Protein AF-A0A2V8TYV6-F1 (afdb_monomer_lite)

Secondary structure (DSSP, 8-state):
-----TT--TTS-S-EEEEE-SSEEEEE----TTSTTTTT---TTT--SS-S-----STTEEEEEEEBTTTB-SEEEEEEE---BS--S-PEEEEEEEE-SS-SS--EEEEEEEEPP-SBSPPPSSPPGGGEEEEEEEEEESEEEEEEE-TT--BS-----SSTTSS-BBSGGGHHHHHT--EEEEEEEPPP-------PPP-------PPPPPPPP-----------

Sequence (228 aa):
GFNTNPDGDASRVDEQVEGAWDTAITIRGDFDFEDPAANTTPEAALAGIQYNVVSTGNDEIVTYVLAKPGPVGPDTLTLRLDPDRPRAKSLKTVTIPNVALVQNDPPYTLYRVTLADINGAFPASPQAATNFVYEPVADNLRTMTFLYYDDGGNLLNPNTPANAADDIGGSDAATTTRDRVRRIAVTTCCPTSTRRTSERPASRTSTSRPRPPRPTCRSWRGTARGSW

pLDDT: mean 74.24, std 20.77, range [28.72, 97.69]

Foldseek 3Di:
DQEDPLPLPLVDAPWYFLKFWFAKTKTQDPPCCVPPPLNPDFPCQQDDPSRNTHNTALQSTKMWFKAAPVLAAPDKAWAWDQLFGNGDSGTAIEIAPSTPLDLPDDDIFTWTKGAARDHGHDDHPPDDNVRIDTDTDDTQWSGKTKWFAFPVRDTLQPDRDPDRPSTCGRDSVSSVSSSRGDDIDMDIHGPDPPPPPPPDDDDDDDDDDDDDDDDDDDDDDDDDDDDD

Radius of gyration: 21.3 Å; chains: 1; bounding box: 75×39×48 Å

Structure (mmCIF, N/CA/C/O backbone):
data_AF-A0A2V8TYV6-F1
#
_entry.id   AF-A0A2V8TYV6-F1
#
loop_
_atom_site.group_PDB
_atom_site.id
_atom_site.type_symbol
_atom_site.label_atom_id
_atom_site.label_alt_id
_atom_site.label_comp_id
_atom_site.label_asym_id
_atom_site.label_entity_id
_atom_site.label_seq_id
_atom_site.pdbx_PDB_ins_code
_atom_site.Cartn_x
_atom_site.Cartn_y
_atom_site.Cartn_z
_atom_site.occupancy
_atom_site.B_iso_or_equiv
_atom_site.auth_seq_id
_atom_site.auth_comp_id
_atom_site.auth_asym_id
_atom_site.auth_atom_id
_atom_site.pdbx_PDB_model_num
ATOM 1 N N . GLY A 1 1 ? 8.455 -13.940 4.552 1.00 31.27 1 GLY A N 1
ATOM 2 C CA . GLY A 1 1 ? 9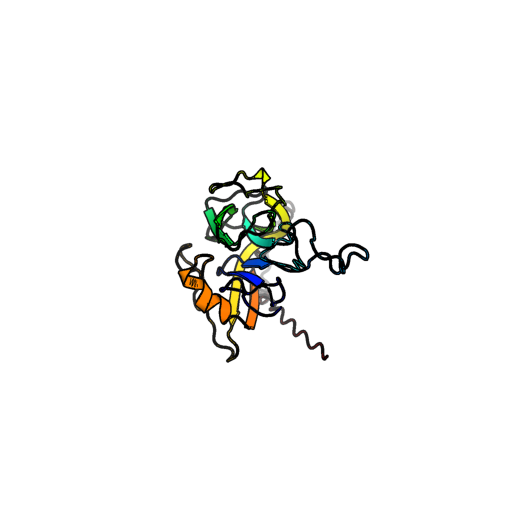.054 -12.698 4.051 1.00 31.27 1 GLY A CA 1
ATOM 3 C C . GLY A 1 1 ? 10.036 -12.140 5.053 1.00 31.27 1 GLY A C 1
ATOM 4 O O . GLY A 1 1 ? 9.650 -11.845 6.183 1.00 31.27 1 GLY A O 1
ATOM 5 N N . PHE A 1 2 ? 11.305 -12.051 4.654 1.00 28.72 2 PHE A N 1
ATOM 6 C CA . PHE A 1 2 ? 12.276 -11.211 5.347 1.00 28.72 2 PHE A CA 1
ATOM 7 C C . PHE A 1 2 ? 11.850 -9.756 5.176 1.00 28.72 2 PHE A C 1
ATOM 9 O O . PHE A 1 2 ? 11.373 -9.341 4.131 1.00 28.72 2 PHE A O 1
ATOM 16 N N . ASN A 1 3 ? 11.922 -9.016 6.263 1.00 35.75 3 ASN A N 1
ATOM 17 C CA . ASN A 1 3 ? 11.336 -7.703 6.377 1.00 35.75 3 ASN A CA 1
ATOM 18 C C . ASN A 1 3 ? 12.353 -6.672 5.858 1.00 35.75 3 ASN A C 1
ATOM 20 O O . ASN A 1 3 ? 13.450 -6.610 6.397 1.00 35.75 3 ASN A O 1
ATOM 24 N N . THR A 1 4 ? 11.966 -5.910 4.832 1.00 44.47 4 THR A N 1
ATOM 25 C CA . THR A 1 4 ? 12.639 -4.718 4.279 1.00 44.47 4 THR A CA 1
ATOM 26 C C . THR A 1 4 ? 14.013 -4.949 3.620 1.00 44.47 4 THR A C 1
ATOM 28 O O . THR A 1 4 ? 14.975 -5.423 4.222 1.00 44.47 4 THR A O 1
ATOM 31 N N . ASN A 1 5 ? 14.148 -4.473 2.382 1.00 56.59 5 ASN A N 1
ATOM 32 C CA . ASN A 1 5 ? 15.424 -4.155 1.749 1.00 56.59 5 ASN A CA 1
ATOM 33 C C . ASN A 1 5 ? 15.593 -2.626 1.675 1.00 56.59 5 ASN A C 1
ATOM 35 O O . ASN A 1 5 ? 15.497 -2.030 0.598 1.00 56.59 5 ASN A O 1
ATOM 39 N N . PRO A 1 6 ? 15.773 -1.949 2.824 1.00 45.75 6 PRO A N 1
ATOM 40 C CA . PRO A 1 6 ? 15.809 -0.490 2.861 1.00 45.75 6 PRO A CA 1
ATOM 41 C C . PRO A 1 6 ? 17.064 0.073 2.182 1.00 45.75 6 PRO A C 1
ATOM 43 O O . PRO A 1 6 ? 17.139 1.271 1.918 1.00 45.75 6 PRO A O 1
ATOM 46 N N . ASP A 1 7 ? 18.048 -0.793 1.938 1.00 52.56 7 ASP A N 1
ATOM 47 C CA . ASP A 1 7 ? 19.378 -0.523 1.415 1.00 52.56 7 ASP A CA 1
ATOM 48 C C . ASP A 1 7 ? 19.554 -0.902 -0.069 1.00 52.56 7 ASP A C 1
ATOM 50 O O . ASP A 1 7 ? 20.605 -0.621 -0.645 1.00 52.56 7 ASP A O 1
ATOM 54 N N . GLY A 1 8 ? 18.544 -1.498 -0.717 1.00 56.25 8 GLY A N 1
ATOM 55 C CA . GLY A 1 8 ? 18.635 -1.921 -2.122 1.00 56.25 8 GLY A CA 1
ATOM 56 C C . GLY A 1 8 ? 19.655 -3.048 -2.365 1.00 56.25 8 GLY A C 1
ATOM 57 O O . GLY A 1 8 ? 20.217 -3.174 -3.462 1.00 56.25 8 GLY A O 1
ATOM 58 N N . ASP A 1 9 ? 19.910 -3.857 -1.336 1.00 60.91 9 ASP A N 1
ATOM 59 C CA . ASP A 1 9 ? 20.761 -5.040 -1.342 1.00 60.91 9 ASP A CA 1
ATOM 60 C C . ASP A 1 9 ? 20.177 -6.118 -2.265 1.00 60.91 9 ASP A C 1
ATOM 62 O O . ASP A 1 9 ? 19.222 -6.819 -1.935 1.00 60.91 9 ASP A O 1
ATOM 66 N N . ALA A 1 10 ? 20.771 -6.262 -3.445 1.00 58.97 10 ALA A N 1
ATOM 67 C CA . ALA A 1 10 ? 20.309 -7.179 -4.484 1.00 58.97 10 ALA A CA 1
ATOM 68 C C . ALA A 1 10 ? 20.521 -8.671 -4.157 1.00 58.97 10 ALA A C 1
ATOM 70 O O . ALA A 1 10 ? 20.257 -9.515 -5.010 1.00 58.97 10 ALA A O 1
ATOM 71 N N . SER A 1 11 ? 21.039 -9.002 -2.968 1.00 59.59 11 SER A N 1
ATOM 72 C CA . SER A 1 11 ? 21.219 -10.384 -2.513 1.00 59.59 11 SER A CA 1
ATOM 73 C C . SER A 1 11 ? 20.049 -10.930 -1.685 1.00 59.59 11 SER A C 1
ATOM 75 O O . SER A 1 11 ? 20.023 -12.128 -1.396 1.00 59.59 11 SER A O 1
ATOM 77 N N . ARG A 1 12 ? 19.083 -10.083 -1.300 1.00 62.56 12 ARG A N 1
ATOM 78 C CA . ARG A 1 12 ? 17.909 -10.478 -0.503 1.00 62.56 12 ARG A CA 1
ATOM 79 C C . ARG A 1 12 ? 16.691 -10.755 -1.385 1.00 62.56 12 ARG A C 1
ATOM 81 O O . ARG A 1 12 ? 16.599 -10.257 -2.502 1.00 62.56 12 ARG A O 1
ATOM 88 N N . VAL A 1 13 ? 15.765 -11.555 -0.852 1.00 63.00 13 VAL A N 1
ATOM 89 C CA . VAL A 1 13 ? 14.455 -11.823 -1.467 1.00 63.00 13 VAL A CA 1
ATOM 90 C C . VAL A 1 13 ? 13.686 -10.505 -1.599 1.00 63.00 13 VAL A C 1
ATOM 92 O O . VAL A 1 13 ? 13.731 -9.683 -0.685 1.00 63.00 13 VAL A O 1
ATOM 95 N N . ASP A 1 14 ? 13.015 -10.310 -2.734 1.00 70.25 14 ASP A N 1
ATOM 96 C CA . ASP A 1 14 ? 12.344 -9.053 -3.092 1.00 70.25 14 ASP A CA 1
ATOM 97 C C . ASP A 1 14 ? 11.068 -8.810 -2.260 1.00 70.25 14 ASP A C 1
ATOM 99 O O . ASP A 1 14 ? 10.621 -7.687 -2.126 1.00 70.25 14 ASP A O 1
ATOM 103 N N . GLU A 1 15 ? 10.497 -9.826 -1.611 1.00 78.38 15 GLU A N 1
ATOM 104 C CA . GLU A 1 15 ? 9.298 -9.686 -0.772 1.00 78.38 15 GLU A CA 1
ATOM 105 C C . GLU A 1 15 ? 9.503 -8.742 0.425 1.00 78.38 15 GLU A C 1
ATOM 107 O O . GLU A 1 15 ? 10.368 -8.974 1.272 1.00 78.38 15 GLU A O 1
ATOM 112 N N . GLN A 1 16 ? 8.657 -7.718 0.566 1.00 79.69 16 GLN A N 1
ATOM 113 C CA . GLN A 1 16 ? 8.776 -6.750 1.656 1.00 79.69 16 GLN A CA 1
ATOM 114 C C . GLN A 1 16 ? 7.501 -5.947 1.939 1.00 79.69 16 GLN A C 1
ATOM 116 O O . GLN A 1 16 ? 6.602 -5.814 1.111 1.00 79.69 16 GLN A O 1
ATOM 121 N N . VAL A 1 17 ? 7.458 -5.322 3.119 1.00 83.88 17 VAL A N 1
ATOM 122 C CA . VAL A 1 17 ? 6.478 -4.275 3.435 1.00 83.88 17 VAL A CA 1
ATOM 123 C C . VAL A 1 17 ? 6.922 -2.955 2.795 1.00 83.88 17 VAL A C 1
ATOM 125 O O . VAL A 1 17 ? 7.760 -2.226 3.326 1.00 83.88 17 VAL A O 1
ATOM 128 N N . GLU A 1 18 ? 6.311 -2.620 1.663 1.00 84.94 18 GLU A N 1
ATOM 129 C CA . GLU A 1 18 ? 6.540 -1.382 0.904 1.00 84.94 18 GLU A CA 1
ATOM 130 C C . GLU A 1 18 ? 5.921 -0.141 1.556 1.00 84.94 18 GLU A C 1
ATOM 132 O O . GLU A 1 18 ? 6.268 0.992 1.220 1.00 84.94 18 GLU A O 1
ATOM 137 N N . GLY A 1 19 ? 5.037 -0.323 2.536 1.00 85.25 19 GLY A N 1
ATOM 138 C CA . GLY A 1 19 ? 4.478 0.769 3.324 1.00 85.25 19 GLY A CA 1
ATOM 139 C C . GLY A 1 19 ? 3.565 0.272 4.438 1.00 85.25 19 GLY A C 1
ATOM 140 O O . GLY A 1 19 ? 2.904 -0.752 4.289 1.00 85.25 19 GLY A O 1
ATOM 141 N N . ALA A 1 20 ? 3.539 0.991 5.558 1.00 85.19 20 ALA A N 1
ATOM 142 C CA . ALA A 1 20 ? 2.779 0.612 6.743 1.00 85.19 20 ALA A CA 1
ATOM 143 C C . ALA A 1 20 ? 2.035 1.830 7.296 1.00 85.19 20 ALA A C 1
ATOM 145 O O . ALA A 1 20 ? 2.663 2.773 7.759 1.00 85.19 20 ALA A O 1
ATOM 146 N N . TRP A 1 21 ? 0.708 1.802 7.267 1.00 86.69 21 TRP A N 1
ATOM 147 C CA . TRP A 1 21 ? -0.169 2.789 7.895 1.00 86.69 21 TRP A CA 1
ATOM 148 C C . TRP A 1 21 ? -1.077 2.070 8.884 1.00 86.69 21 TRP A C 1
ATOM 150 O O . TRP A 1 21 ? -1.228 0.846 8.841 1.00 86.69 21 TRP A O 1
ATOM 160 N N . ASP A 1 22 ? -1.728 2.810 9.761 1.00 85.75 22 ASP A N 1
ATOM 161 C CA . ASP A 1 22 ? -2.700 2.225 10.670 1.00 85.75 22 ASP A CA 1
ATOM 162 C C . ASP A 1 22 ? -3.938 1.772 9.901 1.00 85.75 22 ASP A C 1
ATOM 164 O O . ASP A 1 22 ? -4.573 0.800 10.285 1.00 85.75 22 ASP A O 1
ATOM 168 N N . THR A 1 23 ? -4.288 2.433 8.796 1.00 88.88 23 THR A N 1
ATOM 169 C CA . THR A 1 23 ? -5.497 2.138 8.005 1.00 88.88 23 THR A CA 1
ATOM 170 C C . THR A 1 23 ? -5.211 1.549 6.625 1.00 88.88 23 THR A C 1
ATOM 172 O O . THR A 1 23 ? -6.148 1.239 5.884 1.00 88.88 23 THR A O 1
ATOM 175 N N . ALA A 1 24 ? -3.936 1.344 6.294 1.00 91.31 24 ALA A N 1
ATOM 176 C CA . ALA A 1 24 ? -3.501 0.745 5.043 1.00 91.31 24 ALA A CA 1
ATOM 177 C C . ALA A 1 24 ? -2.178 -0.012 5.200 1.00 91.31 24 ALA A C 1
ATOM 179 O O . ALA A 1 24 ? -1.385 0.269 6.092 1.00 91.31 24 ALA A O 1
ATOM 180 N N . ILE A 1 25 ? -1.894 -0.931 4.288 1.00 91.38 25 ILE A N 1
ATOM 181 C CA . ILE A 1 25 ? -0.580 -1.571 4.184 1.00 91.38 25 ILE A CA 1
ATOM 182 C C . ILE A 1 25 ? -0.257 -1.808 2.717 1.00 91.38 25 ILE A C 1
ATOM 184 O O . ILE A 1 25 ? -1.151 -2.184 1.964 1.00 91.38 25 ILE A O 1
ATOM 188 N N . THR A 1 26 ? 1.001 -1.620 2.325 1.00 91.81 26 THR A N 1
ATOM 189 C CA . THR A 1 26 ? 1.502 -2.018 1.006 1.00 91.81 26 THR A CA 1
ATOM 190 C C . THR A 1 26 ? 2.544 -3.106 1.170 1.00 91.81 26 THR A C 1
ATOM 192 O O . THR A 1 26 ? 3.484 -2.964 1.954 1.00 91.81 26 THR A O 1
ATOM 195 N N . ILE A 1 27 ? 2.375 -4.187 0.422 1.00 89.81 27 ILE A N 1
ATOM 196 C CA . ILE A 1 27 ? 3.237 -5.361 0.435 1.00 89.81 27 ILE A CA 1
ATOM 197 C C . ILE A 1 27 ? 3.662 -5.628 -1.000 1.00 89.81 27 ILE A C 1
ATOM 199 O O . ILE A 1 27 ? 2.832 -5.619 -1.901 1.00 89.81 27 ILE A O 1
ATOM 203 N N . ARG A 1 28 ? 4.946 -5.889 -1.185 1.00 88.44 28 ARG A N 1
ATOM 204 C CA . ARG A 1 28 ? 5.466 -6.599 -2.341 1.00 88.44 28 ARG A CA 1
ATOM 205 C C . ARG A 1 28 ? 5.639 -8.049 -1.935 1.00 88.44 28 ARG A C 1
ATOM 207 O O . ARG A 1 28 ? 6.316 -8.320 -0.941 1.00 88.44 28 ARG A O 1
ATOM 214 N N . GLY A 1 29 ? 5.037 -8.963 -2.668 1.00 84.75 29 GLY A N 1
ATOM 215 C CA . GLY A 1 29 ? 5.238 -10.380 -2.428 1.00 84.75 29 GLY A CA 1
ATOM 216 C C . GLY A 1 29 ? 4.719 -11.202 -3.582 1.00 84.75 29 GLY A C 1
ATOM 217 O O . GLY A 1 29 ? 3.877 -10.712 -4.317 1.00 84.75 29 GLY A O 1
ATOM 218 N N . ASP A 1 30 ? 5.216 -12.423 -3.701 1.00 80.31 30 ASP A N 1
ATOM 219 C CA . ASP A 1 30 ? 4.734 -13.384 -4.685 1.00 80.31 30 ASP A CA 1
ATOM 220 C C . ASP A 1 30 ? 3.261 -13.723 -4.367 1.00 80.31 30 ASP A C 1
ATOM 222 O O . ASP A 1 30 ? 2.944 -14.385 -3.368 1.00 80.31 30 ASP A O 1
ATOM 226 N N . PHE A 1 31 ? 2.347 -13.162 -5.160 1.00 81.44 31 PHE A N 1
ATOM 227 C CA . PHE A 1 31 ? 0.905 -13.400 -5.061 1.00 81.44 31 PHE A CA 1
ATOM 228 C C . PHE A 1 31 ? 0.422 -14.410 -6.100 1.00 81.44 31 PHE A C 1
ATOM 230 O O . PHE A 1 31 ? -0.733 -14.841 -6.018 1.00 81.44 31 PHE A O 1
ATOM 237 N N . ASP A 1 32 ? 1.276 -14.793 -7.045 1.00 75.75 32 ASP A N 1
ATOM 238 C CA . ASP A 1 32 ? 0.997 -15.811 -8.045 1.00 75.75 32 ASP A CA 1
ATOM 239 C C . ASP A 1 32 ? 1.532 -17.199 -7.661 1.00 75.75 32 ASP A C 1
ATOM 241 O O . ASP A 1 32 ? 1.447 -18.122 -8.460 1.00 75.75 32 ASP A O 1
ATOM 245 N N . PHE A 1 33 ? 1.951 -17.403 -6.407 1.00 68.06 33 PHE A N 1
ATOM 246 C CA . PHE A 1 33 ? 2.472 -18.682 -5.910 1.00 68.06 33 PHE A CA 1
ATOM 247 C C . PHE A 1 33 ? 1.575 -19.914 -6.190 1.00 68.06 33 PHE A C 1
ATOM 249 O O . PHE A 1 33 ? 2.058 -21.052 -6.264 1.00 68.06 33 PHE A O 1
ATOM 256 N N . GLU A 1 34 ? 0.256 -19.713 -6.317 1.00 67.75 34 GLU A N 1
ATOM 257 C CA . GLU A 1 34 ? -0.719 -20.759 -6.670 1.00 67.75 34 GLU A CA 1
ATOM 258 C C . GLU A 1 34 ? -0.821 -21.017 -8.186 1.00 67.75 34 GLU A C 1
ATOM 260 O O . GLU A 1 34 ? -1.366 -22.047 -8.592 1.00 67.75 34 GLU A O 1
ATOM 265 N N . ASP A 1 35 ? -0.299 -20.117 -9.021 1.00 76.75 35 ASP A N 1
ATOM 266 C CA . ASP A 1 35 ? -0.193 -20.260 -10.469 1.00 76.75 35 ASP A CA 1
ATOM 267 C C . ASP A 1 35 ? 0.938 -21.246 -10.815 1.00 76.75 35 ASP A C 1
ATOM 269 O O . ASP A 1 35 ? 2.108 -20.980 -10.544 1.00 76.75 35 ASP A O 1
ATOM 273 N N . PRO A 1 36 ? 0.640 -22.393 -11.449 1.00 69.06 36 PRO A N 1
ATOM 274 C CA . PRO A 1 36 ? 1.641 -23.422 -11.733 1.00 69.06 36 PRO A CA 1
ATOM 275 C C . PRO A 1 36 ? 2.761 -23.012 -12.702 1.00 69.06 36 PRO A C 1
ATOM 277 O O . PRO A 1 36 ? 3.711 -23.779 -12.868 1.00 69.06 36 PRO A O 1
ATOM 280 N N . ALA A 1 37 ? 2.613 -21.893 -13.414 1.00 69.81 37 ALA A N 1
ATOM 281 C CA . ALA A 1 37 ? 3.571 -21.394 -14.394 1.00 69.81 37 ALA A CA 1
ATOM 282 C C . ALA A 1 37 ? 4.293 -20.128 -13.911 1.00 69.81 37 ALA A C 1
ATOM 284 O O . ALA A 1 37 ? 5.487 -19.973 -14.183 1.00 69.81 37 ALA A O 1
ATOM 285 N N . ALA A 1 38 ? 3.587 -19.238 -13.214 1.00 68.88 38 ALA A N 1
ATOM 286 C CA . ALA A 1 38 ? 4.146 -17.969 -12.760 1.00 68.88 38 ALA A CA 1
ATOM 287 C C . ALA A 1 38 ? 4.955 -18.108 -11.450 1.00 68.88 38 ALA A C 1
ATOM 289 O O . ALA A 1 38 ? 6.071 -17.598 -11.386 1.00 68.88 38 ALA A O 1
ATOM 290 N N . ASN A 1 39 ? 4.535 -18.988 -10.528 1.00 65.31 39 ASN A N 1
ATOM 291 C CA . ASN A 1 39 ? 5.104 -19.153 -9.175 1.00 65.31 39 ASN A CA 1
ATOM 292 C C . ASN A 1 39 ? 6.590 -19.544 -9.038 1.00 65.31 39 ASN A C 1
ATOM 294 O O . ASN A 1 39 ? 7.107 -19.716 -7.933 1.00 65.31 39 ASN A O 1
ATOM 298 N N . THR A 1 40 ? 7.280 -19.829 -10.140 1.00 62.16 40 THR A N 1
ATOM 299 C CA . THR A 1 40 ? 8.694 -20.242 -10.137 1.00 62.16 40 THR A CA 1
ATOM 300 C C . THR A 1 40 ? 9.537 -19.453 -11.126 1.00 62.16 40 THR A C 1
ATOM 302 O O . THR A 1 40 ? 10.731 -19.735 -11.269 1.00 62.16 40 THR A O 1
ATOM 305 N N . THR A 1 41 ? 8.949 -18.468 -11.807 1.00 66.69 41 THR A N 1
ATOM 306 C CA . THR A 1 41 ? 9.611 -17.731 -12.878 1.00 66.69 41 THR A CA 1
ATOM 307 C C . THR A 1 41 ? 10.021 -16.353 -12.369 1.00 66.69 41 THR A C 1
ATOM 309 O O . THR A 1 41 ? 9.163 -15.505 -12.173 1.00 66.69 41 THR A O 1
ATOM 312 N N . PRO A 1 42 ? 11.327 -16.077 -12.185 1.00 71.69 42 PRO A N 1
ATOM 313 C CA . PRO A 1 42 ? 11.776 -14.726 -11.885 1.00 71.69 42 PRO A CA 1
ATOM 314 C C . PRO A 1 42 ? 11.313 -13.730 -12.954 1.00 71.69 42 PRO A C 1
ATOM 316 O O . PRO A 1 42 ? 11.361 -14.027 -14.152 1.00 71.69 42 PRO A O 1
ATOM 319 N N . GLU A 1 43 ? 10.991 -12.514 -12.525 1.00 75.75 43 GLU A N 1
ATOM 320 C CA . GLU A 1 43 ? 10.633 -11.366 -13.353 1.00 75.75 43 GLU A CA 1
ATOM 321 C C . GLU A 1 43 ? 11.840 -10.825 -14.129 1.00 75.75 43 GLU A C 1
ATOM 323 O O . GLU A 1 43 ? 12.401 -9.750 -13.879 1.00 75.75 43 GLU A O 1
ATOM 328 N N . ALA A 1 44 ? 12.266 -11.601 -15.123 1.00 74.94 44 ALA A N 1
ATOM 329 C CA . ALA A 1 44 ? 13.451 -11.335 -15.928 1.00 74.94 44 ALA A CA 1
ATOM 330 C C . ALA A 1 44 ? 13.377 -9.996 -16.674 1.00 74.94 44 ALA A C 1
ATOM 332 O O . ALA A 1 44 ? 14.409 -9.423 -17.019 1.00 74.94 44 ALA A O 1
ATOM 333 N N . ALA A 1 45 ? 12.169 -9.486 -16.925 1.00 75.50 45 ALA A N 1
ATOM 334 C CA . ALA A 1 45 ? 11.983 -8.221 -17.614 1.00 75.50 45 ALA A CA 1
ATOM 335 C C . ALA A 1 45 ? 12.064 -6.989 -16.697 1.00 75.50 45 ALA A C 1
ATOM 337 O O . ALA A 1 45 ? 12.181 -5.876 -17.213 1.00 75.50 45 ALA A O 1
ATOM 338 N N . LEU A 1 46 ? 12.017 -7.188 -15.376 1.00 76.50 46 LEU A N 1
ATOM 339 C CA . LEU A 1 46 ? 12.297 -6.175 -14.354 1.00 76.50 46 LEU A CA 1
ATOM 340 C C . LEU A 1 46 ? 13.759 -6.218 -13.886 1.00 76.50 46 LEU A C 1
ATOM 342 O O . LEU A 1 46 ? 14.294 -5.192 -13.452 1.00 76.50 46 LEU A O 1
ATOM 346 N N . ALA A 1 47 ? 14.404 -7.384 -13.993 1.00 73.19 47 ALA A N 1
ATOM 347 C CA . ALA A 1 47 ? 15.814 -7.572 -13.677 1.00 73.19 47 ALA A CA 1
ATOM 348 C C . ALA A 1 47 ? 16.735 -6.698 -14.551 1.00 73.19 47 ALA A C 1
ATOM 350 O O . ALA A 1 47 ? 16.436 -6.348 -15.694 1.00 73.19 47 ALA A O 1
ATOM 351 N N . GLY A 1 48 ? 17.896 -6.341 -14.005 1.00 72.62 48 GLY A N 1
ATOM 352 C CA . GLY A 1 48 ? 18.874 -5.494 -14.680 1.00 72.62 48 GLY A CA 1
ATOM 353 C C . GLY A 1 48 ? 20.270 -5.644 -14.090 1.00 72.62 48 GLY A C 1
ATOM 354 O O . GLY A 1 48 ? 20.508 -6.466 -13.214 1.00 72.62 48 GLY A O 1
ATOM 355 N N . ILE A 1 49 ? 21.209 -4.800 -14.522 1.00 67.69 49 ILE A N 1
ATOM 356 C CA . ILE A 1 49 ? 22.613 -4.846 -14.058 1.00 67.69 49 ILE A CA 1
ATOM 357 C C . ILE A 1 49 ? 22.781 -4.644 -12.541 1.00 67.69 49 ILE A C 1
ATOM 359 O O . ILE A 1 49 ? 23.844 -4.902 -11.985 1.00 67.69 49 ILE A O 1
ATOM 363 N N . GLN A 1 50 ? 21.751 -4.112 -11.886 1.00 65.94 50 GLN A N 1
ATOM 364 C CA . GLN A 1 50 ? 21.736 -3.760 -10.471 1.00 65.94 50 GLN A CA 1
ATOM 365 C C . GLN A 1 50 ? 20.993 -4.796 -9.617 1.00 65.94 50 GLN A C 1
ATOM 367 O O . GLN A 1 50 ? 21.343 -4.956 -8.447 1.00 65.94 50 GLN A O 1
ATOM 372 N N . TYR A 1 51 ? 20.014 -5.497 -10.194 1.00 69.75 51 TYR A N 1
ATOM 373 C CA . TYR A 1 51 ? 19.240 -6.570 -9.573 1.00 69.75 51 TYR A CA 1
ATOM 374 C C . TYR A 1 51 ? 19.232 -7.767 -10.517 1.00 69.75 51 TYR A C 1
ATOM 376 O O . TYR A 1 51 ? 18.516 -7.777 -11.517 1.00 69.75 51 TYR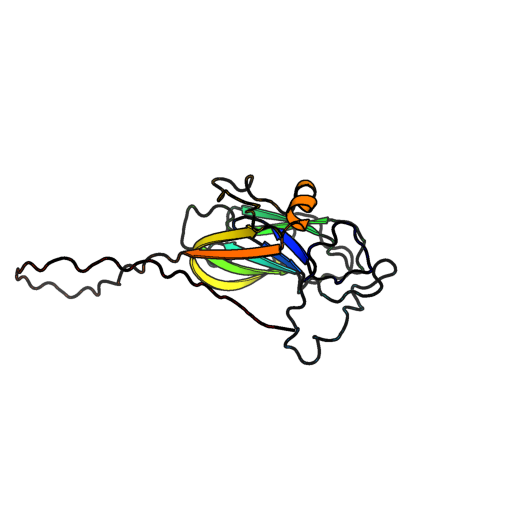 A O 1
ATOM 384 N N . ASN A 1 52 ? 20.063 -8.759 -10.203 1.00 64.75 52 ASN A N 1
ATOM 385 C CA . ASN A 1 52 ? 20.300 -9.905 -11.083 1.00 64.75 52 ASN A CA 1
ATOM 386 C C . ASN A 1 52 ? 19.133 -10.901 -11.081 1.00 64.75 52 ASN A C 1
ATOM 388 O O . ASN A 1 52 ? 18.987 -11.673 -12.023 1.00 64.75 52 ASN A O 1
ATOM 392 N N . VAL A 1 53 ? 18.335 -10.890 -10.012 1.00 68.12 53 VAL A N 1
ATOM 393 C CA . VAL A 1 53 ? 17.128 -11.696 -9.852 1.00 68.12 53 VAL A CA 1
ATOM 394 C C . VAL A 1 53 ? 16.072 -10.792 -9.231 1.00 68.12 53 VAL A C 1
ATOM 396 O O . VAL A 1 53 ? 16.304 -10.211 -8.174 1.00 68.12 53 VAL A O 1
ATOM 399 N N . VAL A 1 54 ? 14.939 -10.661 -9.911 1.00 74.31 54 VAL A N 1
ATOM 400 C CA . VAL A 1 54 ? 13.721 -10.042 -9.386 1.00 74.31 54 VAL A CA 1
ATOM 401 C C . VAL A 1 54 ? 12.699 -11.162 -9.358 1.00 74.31 54 VAL A C 1
ATOM 403 O O . VAL A 1 54 ? 12.524 -11.829 -10.371 1.00 74.31 54 VAL A O 1
ATOM 406 N N . SER A 1 55 ? 12.113 -11.442 -8.200 1.00 71.12 55 SER A N 1
ATOM 407 C CA . SER A 1 55 ? 11.132 -12.522 -8.061 1.00 71.12 55 SER A CA 1
ATOM 408 C C . SER A 1 55 ? 9.698 -12.026 -8.133 1.00 71.12 55 SER A C 1
ATOM 410 O O . SER A 1 55 ? 8.825 -12.870 -8.204 1.00 71.12 55 SER A O 1
ATOM 412 N N . THR A 1 56 ? 9.468 -10.705 -8.078 1.00 80.50 56 THR A N 1
ATOM 413 C CA . THR A 1 56 ? 8.109 -10.154 -8.051 1.00 80.50 56 THR A CA 1
ATOM 414 C C . THR A 1 56 ? 7.882 -8.985 -9.000 1.00 80.50 56 THR A C 1
ATOM 416 O O . THR A 1 56 ? 8.732 -8.095 -9.147 1.00 80.50 56 THR A O 1
ATOM 419 N N . GLY A 1 57 ? 6.700 -8.976 -9.611 1.00 84.12 57 GLY A N 1
ATOM 420 C CA . GLY A 1 57 ? 6.209 -7.936 -10.506 1.00 84.12 57 GLY A CA 1
ATOM 421 C C . GLY A 1 57 ? 5.873 -6.628 -9.786 1.00 84.12 57 GLY A C 1
ATOM 422 O O . GLY A 1 57 ? 5.789 -6.560 -8.557 1.00 84.12 57 GLY A O 1
ATOM 423 N N . ASN A 1 58 ? 5.647 -5.538 -10.530 1.00 88.00 58 ASN A N 1
ATOM 424 C CA . ASN A 1 58 ? 4.978 -4.373 -9.929 1.00 88.00 58 ASN A CA 1
ATOM 425 C C . ASN A 1 58 ? 3.492 -4.658 -9.668 1.00 88.00 58 ASN A C 1
ATOM 427 O O . ASN A 1 58 ? 2.936 -4.164 -8.694 1.00 88.00 58 ASN A O 1
ATOM 431 N N . ASP A 1 59 ? 2.878 -5.502 -10.489 1.00 87.62 59 ASP A N 1
ATOM 432 C CA . ASP A 1 59 ? 1.540 -6.071 -10.316 1.00 87.62 59 ASP A CA 1
ATOM 433 C C . ASP A 1 59 ? 1.409 -7.025 -9.119 1.00 87.62 59 ASP A C 1
ATOM 435 O O . ASP A 1 59 ? 0.311 -7.431 -8.736 1.00 87.62 59 ASP A O 1
ATOM 439 N N . GLU A 1 60 ? 2.515 -7.279 -8.435 1.00 88.75 60 GLU A N 1
ATOM 440 C CA . GLU A 1 60 ? 2.569 -7.981 -7.159 1.00 88.75 60 GLU A CA 1
ATOM 441 C C . GLU A 1 60 ? 2.860 -7.044 -5.975 1.00 88.75 60 GLU A C 1
ATOM 443 O O . GLU A 1 60 ? 2.994 -7.461 -4.820 1.00 88.75 60 GLU A O 1
ATOM 448 N N . ILE A 1 61 ? 2.892 -5.735 -6.240 1.00 90.94 61 ILE A N 1
ATOM 449 C CA . ILE A 1 61 ? 2.844 -4.695 -5.219 1.00 90.94 61 ILE A CA 1
ATOM 450 C C . ILE A 1 61 ? 1.381 -4.373 -4.954 1.00 90.94 61 ILE A C 1
ATOM 452 O O . ILE A 1 61 ? 0.685 -3.750 -5.762 1.00 90.94 61 ILE A O 1
ATOM 456 N N . VAL A 1 62 ? 0.930 -4.780 -3.777 1.00 94.50 62 VAL A N 1
ATOM 457 C CA . VAL A 1 62 ? -0.467 -4.737 -3.376 1.00 94.50 62 VAL A CA 1
ATOM 458 C C . VAL A 1 62 ? -0.640 -3.847 -2.157 1.00 94.50 62 VAL A C 1
ATOM 460 O O . VAL A 1 62 ? -0.020 -4.065 -1.115 1.00 94.50 62 VAL A O 1
ATOM 463 N N . THR A 1 63 ? -1.553 -2.885 -2.253 1.00 95.56 63 THR A N 1
ATOM 464 C CA . THR A 1 63 ? -2.021 -2.079 -1.127 1.00 95.56 63 THR A CA 1
ATOM 465 C C . THR A 1 63 ? -3.400 -2.536 -0.667 1.00 95.56 63 THR A C 1
ATOM 467 O O . THR A 1 63 ? -4.346 -2.544 -1.446 1.00 95.56 63 THR A O 1
ATOM 470 N N . TYR A 1 64 ? -3.553 -2.844 0.618 1.00 96.12 64 TYR A N 1
ATOM 471 C CA . TYR A 1 64 ? -4.862 -3.010 1.248 1.00 96.12 64 TYR A CA 1
ATOM 472 C C . TYR A 1 64 ? -5.265 -1.710 1.929 1.00 96.12 64 TYR A C 1
ATOM 474 O O . TYR A 1 64 ? -4.575 -1.255 2.839 1.00 96.12 64 TYR A O 1
ATOM 482 N N . VAL A 1 65 ? -6.374 -1.112 1.499 1.00 95.00 65 VAL A N 1
ATOM 483 C CA . VAL A 1 65 ? -6.834 0.197 1.987 1.00 95.00 65 VAL A CA 1
ATOM 484 C C . VAL A 1 65 ? -8.350 0.329 1.856 1.00 95.00 65 VAL A C 1
ATOM 486 O O . VAL A 1 65 ? -8.975 -0.311 1.009 1.00 95.00 65 VAL A O 1
ATOM 489 N N . LEU A 1 66 ? -8.966 1.147 2.710 1.00 95.06 66 LEU A N 1
ATOM 490 C CA . LEU A 1 66 ? -10.387 1.466 2.590 1.00 95.06 66 LEU A CA 1
ATOM 491 C C . LEU A 1 66 ? -10.628 2.581 1.567 1.00 95.06 66 LEU A C 1
ATOM 493 O O . LEU A 1 66 ? -9.851 3.525 1.468 1.00 95.06 66 LEU A O 1
ATOM 497 N N . ALA A 1 67 ? -11.758 2.515 0.869 1.00 95.69 67 ALA A N 1
ATOM 498 C CA . ALA A 1 67 ? -12.339 3.631 0.123 1.00 95.69 67 ALA A CA 1
ATOM 499 C C . ALA A 1 67 ? -13.875 3.546 0.163 1.00 95.69 67 ALA A C 1
ATOM 501 O O . ALA A 1 67 ? -14.450 2.566 0.647 1.00 95.69 67 ALA A O 1
ATOM 502 N N . LYS A 1 68 ? -14.576 4.571 -0.324 1.00 94.81 68 LYS A N 1
ATOM 503 C CA . LYS A 1 68 ? -16.015 4.464 -0.605 1.00 94.81 68 LYS A CA 1
ATOM 504 C C . LYS A 1 68 ? -16.245 3.503 -1.776 1.00 94.81 68 LYS A C 1
ATOM 506 O O . LYS A 1 68 ? -15.374 3.406 -2.645 1.00 94.81 68 LYS A O 1
ATOM 511 N N . PRO A 1 69 ? -17.418 2.845 -1.838 1.00 92.31 69 PRO A N 1
ATOM 512 C CA . PRO A 1 69 ? -17.792 2.043 -2.998 1.00 92.31 69 PRO A CA 1
ATOM 513 C C . PRO A 1 69 ? -17.618 2.833 -4.302 1.00 92.31 69 PRO A C 1
ATOM 515 O O . PRO A 1 69 ? -18.102 3.960 -4.406 1.00 92.31 69 PRO A O 1
ATOM 518 N N . GLY A 1 70 ? -16.942 2.241 -5.287 1.00 89.25 70 GLY A N 1
ATOM 519 C CA . GLY A 1 70 ? -16.640 2.901 -6.562 1.00 89.25 70 GLY A CA 1
ATOM 520 C C . GLY A 1 70 ? -15.257 3.560 -6.598 1.00 89.25 70 GLY A C 1
ATOM 521 O O . GLY A 1 70 ? -15.095 4.572 -7.272 1.00 89.25 70 GLY A O 1
ATOM 522 N N . PRO A 1 71 ? -14.256 2.902 -5.994 1.00 86.12 71 PRO A N 1
ATOM 523 C CA . PRO A 1 71 ? -13.103 3.499 -5.285 1.00 86.12 71 PRO A CA 1
ATOM 524 C C . PRO A 1 71 ? -13.075 5.034 -5.284 1.00 86.12 71 PRO A C 1
ATOM 526 O O . PRO A 1 71 ? -12.392 5.660 -6.093 1.00 86.12 71 PRO A O 1
ATOM 529 N N . VAL A 1 72 ? -13.836 5.643 -4.370 1.00 90.50 72 VAL A N 1
ATOM 530 C CA . VAL A 1 72 ? -13.848 7.101 -4.158 1.00 90.50 72 VAL A CA 1
ATOM 531 C C . VAL A 1 72 ? -13.331 7.409 -2.758 1.00 90.50 72 VAL A C 1
ATOM 533 O O . VAL A 1 72 ? -13.688 6.742 -1.791 1.00 90.50 72 VAL A O 1
ATOM 536 N N . GLY A 1 73 ? -12.531 8.454 -2.607 1.00 89.19 73 GLY A N 1
ATOM 537 C CA . GLY A 1 73 ? -12.042 8.865 -1.299 1.00 89.19 73 GLY A CA 1
ATOM 538 C C . GLY A 1 73 ? -11.388 10.240 -1.353 1.00 89.19 73 GLY A C 1
ATOM 539 O O . GLY A 1 73 ? -10.950 10.651 -2.428 1.00 89.19 73 GLY A O 1
ATOM 540 N N . PRO A 1 74 ? -11.369 10.982 -0.236 1.00 89.81 74 PRO A N 1
ATOM 541 C CA . PRO A 1 74 ? -10.771 12.313 -0.198 1.00 89.81 74 PRO A CA 1
ATOM 542 C C . PRO A 1 74 ? -9.240 12.269 -0.125 1.00 89.81 74 PRO A C 1
ATOM 544 O O . PRO A 1 74 ? -8.594 13.283 -0.387 1.00 89.81 74 PRO A O 1
ATOM 547 N N . ASP A 1 75 ? -8.666 11.123 0.244 1.00 90.50 75 ASP A N 1
ATOM 548 C CA . ASP A 1 75 ? -7.259 11.013 0.593 1.00 90.50 75 ASP A CA 1
ATOM 549 C C . ASP A 1 75 ? -6.426 10.441 -0.559 1.00 90.50 75 ASP A C 1
ATOM 551 O O . ASP A 1 75 ? -6.914 9.785 -1.485 1.00 90.50 75 ASP A O 1
ATOM 555 N N . THR A 1 76 ? -5.122 10.688 -0.473 1.00 91.12 76 THR A N 1
ATOM 556 C CA . THR A 1 76 ? -4.101 10.099 -1.339 1.00 91.12 76 THR A CA 1
ATOM 557 C C . THR A 1 76 ? -3.058 9.423 -0.464 1.00 91.12 76 THR A C 1
ATOM 559 O O . THR A 1 76 ? -2.398 10.080 0.343 1.00 91.12 76 THR A O 1
ATOM 562 N N . LEU A 1 77 ? -2.888 8.113 -0.626 1.00 90.56 77 LEU A N 1
ATOM 563 C CA . LEU A 1 77 ? -1.839 7.365 0.059 1.00 90.56 77 LEU A CA 1
ATOM 564 C C . LEU A 1 77 ? -0.521 7.570 -0.685 1.00 90.56 77 LEU A C 1
ATOM 566 O O . LEU A 1 77 ? -0.426 7.300 -1.877 1.00 90.56 77 LEU A O 1
ATOM 570 N N . THR A 1 78 ? 0.495 8.065 0.020 1.00 89.25 78 THR A N 1
ATOM 571 C CA . THR A 1 78 ? 1.815 8.369 -0.553 1.00 89.25 78 THR A CA 1
ATOM 572 C C . THR A 1 78 ? 2.860 7.407 -0.015 1.00 89.25 78 THR A C 1
ATOM 574 O O . THR A 1 78 ? 3.048 7.330 1.198 1.00 89.25 78 THR A O 1
ATOM 577 N N . LEU A 1 79 ? 3.575 6.721 -0.903 1.00 86.38 79 LEU A N 1
ATOM 578 C CA . LEU A 1 79 ? 4.626 5.769 -0.553 1.00 86.38 79 LEU A CA 1
ATOM 579 C C . LEU A 1 79 ? 5.870 5.931 -1.426 1.00 86.38 79 LEU A C 1
ATOM 581 O O . LEU A 1 79 ? 5.809 6.529 -2.501 1.00 86.38 79 LEU A O 1
ATOM 585 N N . ARG A 1 80 ? 7.006 5.411 -0.956 1.00 85.75 80 ARG A N 1
ATOM 586 C CA . ARG A 1 80 ? 8.274 5.432 -1.688 1.00 85.75 80 ARG A CA 1
ATOM 587 C C . ARG A 1 80 ? 8.792 4.020 -1.927 1.00 85.75 80 ARG A C 1
ATOM 589 O O . ARG A 1 80 ? 9.107 3.319 -0.973 1.00 85.75 80 ARG A O 1
ATOM 596 N N . LEU A 1 81 ? 8.888 3.647 -3.201 1.00 86.00 81 LEU A N 1
ATOM 597 C CA . LEU A 1 81 ? 9.390 2.355 -3.683 1.00 86.00 81 LEU A CA 1
ATOM 598 C C . LEU A 1 81 ? 10.104 2.536 -5.030 1.00 86.00 81 LEU A C 1
ATOM 600 O O . LEU A 1 81 ? 10.078 3.635 -5.582 1.00 86.00 81 LEU A O 1
ATOM 604 N N . ASP A 1 82 ? 10.764 1.503 -5.549 1.00 87.12 82 ASP A N 1
ATOM 605 C CA . ASP A 1 82 ? 11.356 1.498 -6.898 1.00 87.12 82 ASP A CA 1
ATOM 606 C C . ASP A 1 82 ? 10.405 0.788 -7.878 1.00 87.12 82 ASP A C 1
ATOM 608 O O . ASP A 1 82 ? 10.345 -0.433 -7.868 1.00 87.12 82 ASP A O 1
ATOM 612 N N . PRO A 1 83 ? 9.616 1.504 -8.690 1.00 88.44 83 PRO A N 1
ATOM 613 C CA . PRO A 1 83 ? 8.670 0.887 -9.621 1.00 88.44 83 PRO A CA 1
ATOM 614 C C . PRO A 1 83 ? 9.227 0.728 -11.045 1.00 88.44 83 PRO A C 1
ATOM 616 O O . PRO A 1 83 ? 8.472 0.390 -11.954 1.00 88.44 83 PRO A O 1
ATOM 619 N N . ASP A 1 84 ? 10.500 1.050 -11.288 1.00 87.56 84 ASP A N 1
ATOM 620 C CA . ASP A 1 84 ? 11.018 1.129 -12.654 1.00 87.56 84 ASP A CA 1
ATOM 621 C C . ASP A 1 84 ? 11.263 -0.243 -13.284 1.00 87.56 84 ASP A C 1
ATOM 623 O O . ASP A 1 84 ? 11.570 -1.232 -12.611 1.00 87.56 84 ASP A O 1
ATOM 627 N N . ARG A 1 85 ? 11.166 -0.266 -14.617 1.00 86.88 85 ARG A N 1
ATOM 628 C CA . ARG A 1 85 ? 11.485 -1.415 -15.459 1.00 86.88 85 ARG A CA 1
ATOM 629 C C . ARG A 1 85 ? 12.568 -1.042 -16.484 1.00 86.88 85 ARG A C 1
ATOM 631 O O . ARG A 1 85 ? 12.260 -0.332 -17.445 1.00 86.88 85 ARG A O 1
ATOM 638 N N . PRO A 1 86 ? 13.820 -1.518 -16.339 1.00 84.06 86 PRO A N 1
ATOM 639 C CA . PRO A 1 86 ? 14.342 -2.323 -15.230 1.00 84.06 86 PRO A CA 1
ATOM 640 C C . PRO A 1 86 ? 14.449 -1.516 -13.928 1.00 84.06 86 PRO A C 1
ATOM 642 O O . PRO A 1 86 ? 14.473 -0.285 -13.960 1.00 84.06 86 PRO A O 1
ATOM 645 N N . ARG A 1 87 ? 14.582 -2.218 -12.797 1.00 82.31 87 ARG A N 1
ATOM 646 C CA . ARG A 1 87 ? 14.764 -1.603 -11.472 1.00 82.31 87 ARG A CA 1
ATOM 647 C C . ARG A 1 87 ? 15.963 -0.659 -11.440 1.00 82.31 87 ARG A C 1
ATOM 649 O O . ARG A 1 87 ? 17.053 -1.022 -11.889 1.00 82.31 87 ARG A O 1
ATOM 656 N N . ALA A 1 88 ? 15.761 0.530 -10.877 1.00 80.62 88 ALA A N 1
ATOM 657 C CA . ALA A 1 88 ? 16.724 1.628 -10.913 1.00 80.62 88 ALA A CA 1
ATOM 658 C C . ALA A 1 88 ? 17.495 1.842 -9.596 1.00 80.62 88 ALA A C 1
ATOM 660 O O . ALA A 1 88 ? 18.354 2.724 -9.537 1.00 80.62 88 ALA A O 1
ATOM 661 N N . LYS A 1 89 ? 17.176 1.098 -8.523 1.00 77.62 89 LYS A N 1
ATOM 662 C CA . LYS A 1 89 ? 17.700 1.320 -7.155 1.00 77.62 89 LYS A CA 1
ATOM 663 C C . LYS A 1 89 ? 17.413 2.717 -6.609 1.00 77.62 89 LYS A C 1
ATOM 665 O O . LYS A 1 89 ? 18.091 3.201 -5.703 1.00 77.62 89 LYS A O 1
ATOM 670 N N . SER A 1 90 ? 16.403 3.380 -7.159 1.00 79.12 90 SER A N 1
ATOM 671 C CA . SER A 1 90 ? 16.031 4.733 -6.773 1.00 79.12 90 SER A CA 1
ATOM 672 C C 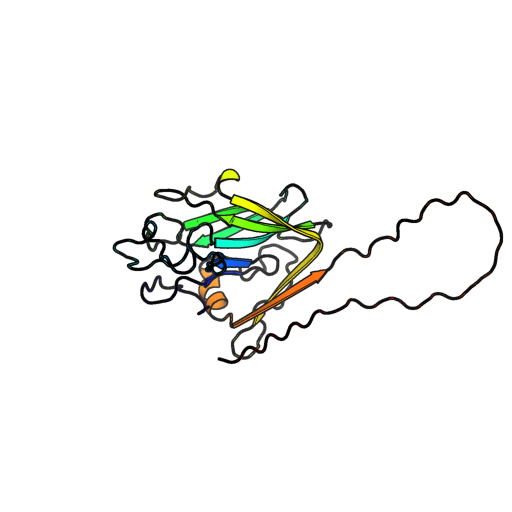. SER A 1 90 ? 14.574 4.767 -6.348 1.00 79.12 90 SER A C 1
ATOM 674 O O . SER A 1 90 ? 13.682 4.489 -7.147 1.00 79.12 90 SER A O 1
ATOM 676 N N . LEU A 1 91 ? 14.334 5.149 -5.095 1.00 82.38 91 LEU A N 1
ATOM 677 C CA . LEU A 1 91 ? 12.984 5.272 -4.560 1.00 82.38 91 LEU A CA 1
ATOM 678 C C . LEU A 1 91 ? 12.257 6.465 -5.188 1.00 82.38 91 LEU A C 1
ATOM 680 O O . LEU A 1 91 ? 12.664 7.619 -5.005 1.00 82.38 91 LEU A O 1
ATOM 684 N N . LYS A 1 92 ? 11.132 6.190 -5.843 1.00 85.69 92 LYS A N 1
ATOM 685 C CA . LYS A 1 92 ? 10.200 7.174 -6.394 1.00 85.69 92 LYS A CA 1
ATOM 686 C C . LYS A 1 92 ? 8.970 7.313 -5.516 1.00 85.69 92 LYS A C 1
ATOM 688 O O . LYS A 1 92 ? 8.536 6.369 -4.864 1.00 85.69 92 LYS A O 1
ATOM 693 N N . THR A 1 93 ? 8.391 8.506 -5.532 1.00 89.31 93 THR A N 1
ATOM 694 C CA . THR A 1 93 ? 7.098 8.759 -4.899 1.00 89.31 93 THR A CA 1
ATOM 695 C C . THR A 1 93 ? 5.981 8.169 -5.754 1.00 89.31 93 THR A C 1
ATOM 697 O O . THR A 1 93 ? 5.790 8.571 -6.905 1.00 89.31 93 THR A O 1
ATOM 700 N N . VAL A 1 94 ? 5.224 7.249 -5.167 1.00 91.25 94 VAL A N 1
ATOM 701 C CA . VAL A 1 94 ? 3.981 6.698 -5.706 1.00 91.25 94 VAL A CA 1
ATOM 702 C C . VAL A 1 94 ? 2.826 7.238 -4.872 1.00 91.25 94 VAL A C 1
ATOM 704 O O . VAL A 1 94 ? 2.902 7.297 -3.645 1.00 91.25 94 VAL A O 1
ATOM 707 N N . THR A 1 95 ? 1.763 7.666 -5.543 1.00 93.38 95 THR A N 1
ATOM 708 C CA . THR A 1 95 ? 0.564 8.229 -4.919 1.00 93.38 95 THR A CA 1
ATOM 709 C C . THR A 1 95 ? -0.666 7.487 -5.404 1.00 93.38 95 THR A C 1
ATOM 711 O O . THR A 1 95 ? -0.987 7.527 -6.587 1.00 93.38 95 THR A O 1
ATOM 714 N N . ILE A 1 96 ? -1.342 6.805 -4.485 1.00 93.81 96 ILE A N 1
ATOM 715 C CA . ILE A 1 96 ? -2.577 6.068 -4.740 1.00 93.81 96 ILE A CA 1
ATOM 716 C C . ILE A 1 96 ? -3.747 6.992 -4.372 1.00 93.81 96 ILE A C 1
ATOM 718 O O . ILE A 1 96 ? -3.936 7.274 -3.183 1.00 93.81 96 ILE A O 1
ATOM 722 N N . PRO A 1 97 ? -4.507 7.516 -5.349 1.00 94.62 97 PRO A N 1
ATOM 723 C CA . PRO A 1 97 ? -5.603 8.442 -5.080 1.00 94.62 97 PRO A CA 1
ATOM 724 C C . PRO A 1 97 ? -6.857 7.713 -4.574 1.00 94.62 97 PRO A C 1
ATOM 726 O O . PRO A 1 97 ? -6.923 6.486 -4.546 1.00 94.62 97 PRO A O 1
ATOM 729 N N . ASN A 1 98 ? -7.898 8.476 -4.243 1.00 94.62 98 ASN A N 1
ATOM 730 C CA . ASN A 1 98 ? -9.252 7.975 -3.993 1.00 94.62 98 ASN A CA 1
ATOM 731 C C . ASN A 1 98 ? -9.366 6.938 -2.864 1.00 94.62 98 ASN A C 1
ATOM 733 O O . ASN A 1 98 ? -10.161 5.999 -2.942 1.00 94.62 98 ASN A O 1
ATOM 737 N N . VAL A 1 99 ? -8.591 7.124 -1.800 1.00 93.50 99 VAL A N 1
ATOM 738 C CA . VAL A 1 99 ? -8.618 6.268 -0.609 1.00 93.50 99 VAL A CA 1
ATOM 739 C C . VAL A 1 99 ? -9.216 7.007 0.590 1.00 93.50 99 VAL A C 1
ATOM 741 O O . VAL A 1 99 ? -9.429 8.220 0.555 1.00 93.50 99 VAL A O 1
ATOM 744 N N . ALA A 1 100 ? -9.527 6.267 1.649 1.00 92.19 100 ALA A N 1
ATOM 745 C CA . ALA A 1 100 ? -9.998 6.778 2.929 1.00 92.19 100 ALA A CA 1
ATOM 746 C C . ALA A 1 100 ? -9.019 6.358 4.033 1.00 92.19 100 ALA A C 1
ATOM 748 O O . ALA A 1 100 ? -9.131 5.272 4.609 1.00 92.19 100 ALA A O 1
ATOM 749 N N . LEU A 1 101 ? -8.057 7.235 4.321 1.00 88.88 101 LEU A N 1
ATOM 750 C CA . LEU A 1 101 ? -7.095 7.066 5.411 1.00 88.88 101 LEU A CA 1
ATOM 751 C C . LEU A 1 101 ? -7.705 7.488 6.750 1.00 88.88 101 LEU A C 1
ATOM 753 O O . LEU A 1 101 ? -7.343 6.943 7.792 1.00 88.88 101 LEU A O 1
ATOM 757 N N . VAL A 1 102 ? -8.692 8.392 6.714 1.00 87.38 102 VAL A N 1
ATOM 758 C CA . VAL A 1 102 ? -9.519 8.767 7.868 1.00 87.38 102 VAL A CA 1
ATOM 759 C C . VAL A 1 102 ? -10.909 8.127 7.767 1.00 87.38 102 VAL A C 1
ATOM 761 O O . VAL A 1 102 ? -11.653 8.336 6.810 1.00 87.38 102 VAL A O 1
ATOM 764 N N . GLN A 1 103 ? -11.291 7.356 8.789 1.00 87.81 103 GLN A N 1
ATOM 765 C CA . GLN A 1 103 ? -12.493 6.505 8.784 1.00 87.81 103 GLN A CA 1
ATOM 766 C C . GLN A 1 103 ? -13.694 7.145 9.517 1.00 87.81 103 GLN A C 1
ATOM 768 O O . GLN A 1 103 ? -14.292 6.545 10.413 1.00 87.81 103 GLN A O 1
ATOM 773 N N . ASN A 1 104 ? -14.028 8.395 9.183 1.00 89.06 104 ASN A N 1
ATOM 774 C CA . ASN A 1 104 ? -15.060 9.201 9.859 1.00 89.06 104 ASN A CA 1
ATOM 775 C C . ASN A 1 104 ? -16.463 9.147 9.219 1.00 89.06 104 ASN A C 1
ATOM 777 O O . ASN A 1 104 ? -17.433 9.571 9.846 1.00 89.06 104 ASN A O 1
ATOM 781 N N . ASP A 1 105 ? -16.581 8.607 8.009 1.00 89.81 105 ASP A N 1
ATOM 782 C CA . ASP A 1 105 ? -17.814 8.524 7.224 1.00 89.81 105 ASP A CA 1
ATOM 783 C C . ASP A 1 105 ? -18.003 7.099 6.661 1.00 89.81 105 ASP A C 1
ATOM 785 O O . ASP A 1 105 ? -17.815 6.853 5.470 1.00 89.81 105 ASP A O 1
ATOM 789 N N . PRO A 1 106 ? -18.321 6.099 7.499 1.00 91.75 106 PRO A N 1
ATOM 790 C CA . PRO A 1 106 ? -18.637 4.749 7.033 1.00 91.75 106 PRO A CA 1
ATOM 791 C C . PRO A 1 106 ? -20.016 4.696 6.335 1.00 91.75 106 PRO A C 1
ATOM 793 O O . PRO A 1 106 ? -20.883 5.516 6.634 1.00 91.75 106 PRO A O 1
ATOM 796 N N . PRO A 1 107 ? -20.296 3.703 5.466 1.00 94.06 107 PRO A N 1
ATOM 797 C CA . PRO A 1 107 ? -19.506 2.496 5.232 1.00 94.06 107 PRO A CA 1
ATOM 798 C C . PRO A 1 107 ? -18.425 2.650 4.154 1.00 94.06 107 PRO A C 1
ATOM 800 O O . PRO A 1 107 ? -18.533 3.469 3.241 1.00 94.06 107 PRO A O 1
ATOM 803 N N . TYR A 1 108 ? -17.424 1.780 4.251 1.00 95.25 108 TYR A N 1
ATOM 804 C CA . TYR A 1 108 ? -16.300 1.643 3.333 1.00 95.25 108 TYR A CA 1
ATOM 805 C C . TYR A 1 108 ? -16.254 0.249 2.701 1.00 95.25 108 TYR A C 1
ATOM 807 O O . TYR A 1 108 ? -16.853 -0.704 3.204 1.00 95.25 108 TYR A O 1
ATOM 815 N N . THR A 1 109 ? -15.509 0.148 1.609 1.00 96.50 109 THR A N 1
ATOM 816 C CA . THR A 1 109 ? -15.074 -1.092 0.962 1.00 96.50 109 THR A CA 1
ATOM 817 C C . THR A 1 109 ? -13.570 -1.233 1.173 1.00 96.50 109 THR A C 1
ATOM 819 O O . THR A 1 109 ? -12.832 -0.264 0.990 1.00 96.50 109 THR A O 1
ATOM 822 N N . LEU A 1 110 ? -13.120 -2.413 1.595 1.00 96.75 110 LEU A N 1
ATOM 823 C CA . LEU A 1 110 ? -11.710 -2.783 1.559 1.00 96.75 110 LEU A CA 1
ATOM 824 C C . LEU A 1 110 ? -11.344 -3.119 0.122 1.00 96.75 110 LEU A C 1
ATOM 826 O O . LEU A 1 110 ? -11.921 -4.039 -0.456 1.00 96.75 110 LEU A O 1
ATOM 830 N N . TYR A 1 111 ? -10.369 -2.398 -0.414 1.00 97.69 111 TYR A N 1
ATOM 831 C CA . TYR A 1 111 ? -9.795 -2.663 -1.719 1.00 97.69 111 TYR A CA 1
ATOM 832 C C . TYR A 1 111 ? -8.416 -3.298 -1.580 1.00 97.69 111 TYR A C 1
ATOM 834 O O . TYR A 1 111 ? -7.610 -2.876 -0.747 1.00 97.69 111 TYR A O 1
ATOM 842 N N . ARG A 1 112 ? -8.160 -4.289 -2.433 1.00 96.81 112 ARG A N 1
ATOM 843 C CA . ARG A 1 112 ? -6.827 -4.697 -2.863 1.00 96.81 112 ARG A CA 1
ATOM 844 C C . ARG A 1 112 ? -6.476 -3.818 -4.062 1.00 96.81 112 ARG A C 1
ATOM 846 O O . ARG A 1 112 ? -7.184 -3.845 -5.064 1.00 96.81 112 ARG A O 1
ATOM 853 N N . VAL A 1 113 ? -5.448 -2.992 -3.930 1.00 97.19 113 VAL A N 1
ATOM 854 C CA . VAL A 1 113 ? -4.997 -2.074 -4.976 1.00 97.19 113 VAL A CA 1
ATOM 855 C C . VAL A 1 113 ? -3.673 -2.571 -5.520 1.00 97.19 113 VAL A C 1
ATOM 857 O O . VAL A 1 113 ? -2.678 -2.566 -4.801 1.00 97.19 113 VAL A O 1
ATOM 860 N N . THR A 1 114 ? -3.666 -2.989 -6.775 1.00 95.56 114 THR A N 1
ATOM 861 C CA . THR A 1 114 ? -2.473 -3.493 -7.455 1.00 95.56 114 THR A CA 1
ATOM 862 C C . THR A 1 114 ? -1.842 -2.392 -8.299 1.00 95.56 114 THR A C 1
ATOM 864 O O . THR A 1 114 ? -2.556 -1.655 -8.988 1.00 95.56 114 THR A O 1
ATOM 867 N N . LEU A 1 115 ? -0.515 -2.266 -8.251 1.00 94.06 115 LEU A N 1
ATOM 868 C CA . LEU A 1 115 ? 0.226 -1.331 -9.097 1.00 94.06 115 LEU A CA 1
ATOM 869 C C . LEU A 1 115 ? 0.356 -1.886 -10.524 1.00 94.06 115 LEU A C 1
ATOM 871 O O . LEU A 1 115 ? 0.662 -3.052 -10.712 1.00 94.06 115 LEU A O 1
ATOM 875 N N . ALA A 1 116 ? 0.135 -1.068 -11.551 1.00 90.88 116 ALA A N 1
ATOM 876 C CA . ALA A 1 116 ? 0.317 -1.518 -12.930 1.00 90.88 116 ALA A CA 1
ATOM 877 C C . ALA A 1 116 ? 1.800 -1.752 -13.251 1.00 90.88 116 ALA A C 1
ATOM 879 O O . ALA A 1 116 ? 2.649 -0.942 -12.871 1.00 90.88 116 ALA A O 1
ATOM 880 N N . ASP A 1 117 ? 2.102 -2.787 -14.035 1.00 86.94 117 ASP A N 1
ATOM 881 C CA . ASP A 1 117 ? 3.447 -2.960 -14.570 1.00 86.94 117 ASP A CA 1
ATOM 882 C C . ASP A 1 117 ? 3.647 -2.100 -15.828 1.00 86.94 117 ASP A C 1
ATOM 884 O O . ASP A 1 117 ? 2.947 -2.237 -16.836 1.00 86.94 117 ASP A O 1
ATOM 888 N N . ILE A 1 118 ? 4.576 -1.146 -15.749 1.00 88.31 118 ILE A N 1
ATOM 889 C CA . ILE A 1 118 ? 4.809 -0.139 -16.790 1.00 88.31 118 ILE A CA 1
ATOM 890 C C . ILE A 1 118 ? 6.210 -0.322 -17.353 1.00 88.31 118 ILE A C 1
ATOM 892 O O . ILE A 1 118 ? 7.193 -0.370 -16.622 1.00 88.31 118 ILE A O 1
ATOM 896 N N . ASN A 1 119 ? 6.311 -0.379 -18.681 1.00 86.75 119 ASN A N 1
ATOM 897 C CA . ASN A 1 119 ? 7.601 -0.471 -19.349 1.00 86.75 119 ASN A CA 1
ATOM 898 C C . ASN A 1 119 ? 8.374 0.857 -19.250 1.00 86.75 119 ASN A C 1
ATOM 900 O O . ASN A 1 119 ? 7.871 1.902 -19.670 1.00 86.75 119 ASN A O 1
ATOM 904 N N . GLY A 1 120 ? 9.616 0.804 -18.767 1.00 87.75 120 GLY A N 1
ATOM 905 C CA . GLY A 1 120 ? 10.470 1.974 -18.589 1.00 87.75 120 GLY A CA 1
ATOM 906 C C . GLY A 1 120 ? 10.297 2.655 -17.231 1.00 87.75 120 GLY A C 1
ATOM 907 O O . GLY A 1 120 ? 10.055 2.019 -16.207 1.00 87.75 120 GLY A O 1
ATOM 908 N N . ALA A 1 121 ? 10.468 3.978 -17.224 1.00 90.00 121 ALA A N 1
ATOM 909 C CA . ALA A 1 121 ? 10.302 4.776 -16.019 1.00 90.00 121 ALA A CA 1
ATOM 910 C C . ALA A 1 121 ? 8.825 4.835 -15.616 1.00 90.00 121 ALA A C 1
ATOM 912 O O . ALA A 1 121 ? 7.977 5.265 -16.403 1.00 90.00 121 ALA A O 1
ATOM 913 N N . PHE A 1 122 ? 8.528 4.486 -14.366 1.00 92.06 122 PHE A N 1
ATOM 914 C CA . PHE A 1 122 ? 7.181 4.635 -13.840 1.00 92.06 122 PHE A CA 1
ATOM 915 C C . PHE A 1 122 ? 6.772 6.118 -13.814 1.00 92.06 122 PHE A C 1
ATOM 917 O O . PHE A 1 122 ? 7.619 6.982 -13.533 1.00 92.06 122 PHE A O 1
ATOM 924 N N . PRO A 1 123 ? 5.494 6.448 -14.077 1.00 93.81 123 PRO A N 1
ATOM 925 C CA . PRO A 1 123 ? 5.037 7.829 -14.129 1.00 93.81 123 PRO A CA 1
ATOM 926 C C . PRO A 1 123 ? 5.293 8.589 -12.829 1.00 93.81 123 PRO A C 1
ATOM 928 O O . PRO A 1 123 ? 5.176 8.045 -11.729 1.00 93.81 123 PRO A O 1
ATOM 931 N N . ALA A 1 124 ? 5.639 9.868 -12.964 1.00 93.25 124 ALA A N 1
ATOM 932 C CA . ALA A 1 124 ? 5.860 10.747 -11.825 1.00 93.25 124 ALA A CA 1
ATOM 933 C C . ALA A 1 124 ? 4.554 10.995 -11.055 1.00 93.25 124 ALA A C 1
ATOM 935 O O . ALA A 1 124 ? 3.467 11.002 -11.629 1.00 93.25 124 ALA A O 1
ATOM 936 N N . SER A 1 125 ? 4.678 11.230 -9.751 1.00 91.75 125 SER A N 1
ATOM 937 C CA . SER A 1 125 ? 3.556 11.625 -8.901 1.00 91.75 125 SER A CA 1
ATOM 938 C C . SER A 1 125 ? 3.039 13.026 -9.287 1.00 91.75 125 SER A C 1
ATOM 940 O O . SER A 1 125 ? 3.862 13.926 -9.477 1.00 91.75 125 SER A O 1
ATOM 942 N N . PRO A 1 126 ? 1.714 13.265 -9.316 1.00 93.81 126 PRO A N 1
ATOM 943 C CA . PRO A 1 126 ? 0.657 12.293 -9.051 1.00 93.81 126 PRO A CA 1
ATOM 944 C C . PRO A 1 126 ? 0.408 11.360 -10.243 1.00 93.81 126 PRO A C 1
ATOM 946 O O . PRO A 1 126 ? 0.325 11.808 -11.387 1.00 93.81 126 PRO A O 1
ATOM 949 N N . GLN A 1 127 ? 0.262 10.063 -9.973 1.00 93.88 127 GLN A N 1
ATOM 950 C CA . GLN A 1 127 ? -0.013 9.076 -11.016 1.00 93.88 127 GLN A CA 1
ATOM 951 C C . GLN A 1 127 ? -1.497 9.046 -11.389 1.00 93.88 127 GLN A C 1
ATOM 953 O O . GLN A 1 127 ? -2.379 9.285 -10.563 1.00 93.88 127 GLN A O 1
ATOM 958 N N . ALA A 1 128 ? -1.780 8.732 -12.655 1.00 90.19 128 ALA A N 1
ATOM 959 C CA . ALA A 1 128 ? -3.146 8.540 -13.122 1.00 90.19 128 ALA A CA 1
ATOM 960 C C . ALA A 1 128 ? -3.782 7.316 -12.446 1.00 90.19 128 ALA A C 1
ATOM 962 O O . ALA A 1 128 ? -3.119 6.301 -12.241 1.00 90.19 128 ALA A O 1
ATOM 963 N N . ALA A 1 129 ? -5.089 7.380 -12.170 1.00 85.69 129 ALA A N 1
ATOM 964 C CA . ALA A 1 129 ? -5.828 6.271 -11.559 1.00 85.69 129 ALA A CA 1
ATOM 965 C C . ALA A 1 129 ? -5.741 4.964 -12.375 1.00 85.69 129 ALA A C 1
ATOM 967 O O . ALA A 1 129 ? -5.833 3.885 -11.808 1.00 85.69 129 ALA A O 1
ATOM 968 N N . THR A 1 130 ? -5.509 5.052 -13.689 1.00 89.06 130 THR A N 1
ATOM 969 C CA . THR A 1 130 ? -5.301 3.905 -14.591 1.00 89.06 130 THR A CA 1
ATOM 970 C C . THR A 1 130 ? -4.045 3.090 -14.288 1.00 89.06 130 THR A C 1
ATOM 972 O O . THR A 1 130 ? -3.911 1.984 -14.797 1.00 89.06 130 THR A O 1
ATOM 975 N N . ASN A 1 131 ? -3.125 3.619 -13.480 1.00 93.12 131 ASN A N 1
ATOM 976 C CA . ASN A 1 131 ? -1.923 2.912 -13.042 1.00 93.12 131 ASN A CA 1
ATOM 977 C C . ASN A 1 131 ? -2.183 2.013 -11.826 1.00 93.12 131 ASN A C 1
ATOM 979 O O . ASN A 1 131 ? -1.242 1.430 -11.288 1.00 93.12 131 ASN A O 1
ATOM 983 N N . PHE A 1 132 ? -3.434 1.938 -11.373 1.00 94.81 132 PHE A N 1
ATOM 984 C CA . PHE A 1 132 ? -3.849 1.189 -10.202 1.00 94.81 132 PHE A CA 1
ATOM 985 C C . PHE A 1 132 ? -5.103 0.379 -10.531 1.00 94.81 132 PHE A C 1
ATOM 987 O O . PHE A 1 132 ? -6.055 0.894 -11.122 1.00 94.81 132 PHE A O 1
ATOM 994 N N . VAL A 1 133 ? -5.129 -0.882 -10.114 1.00 95.50 133 VAL A N 1
ATOM 995 C CA . VAL A 1 133 ? -6.309 -1.746 -10.229 1.00 95.50 133 VAL A CA 1
ATOM 996 C C . VAL A 1 133 ? -6.913 -1.912 -8.843 1.00 95.50 133 VAL A C 1
ATOM 998 O O . VAL A 1 133 ? -6.251 -2.427 -7.953 1.00 95.50 133 VAL A O 1
ATOM 1001 N N . TYR A 1 134 ? -8.157 -1.465 -8.652 1.00 96.19 134 TYR A N 1
ATOM 1002 C CA . TYR A 1 134 ? -8.876 -1.570 -7.378 1.00 96.19 134 TYR A CA 1
ATOM 1003 C C . TYR A 1 134 ? -9.832 -2.762 -7.412 1.00 96.19 134 TYR A C 1
ATOM 1005 O O . TYR A 1 134 ? -10.853 -2.729 -8.101 1.00 96.19 134 TYR A O 1
ATOM 1013 N N . GLU A 1 135 ? -9.546 -3.780 -6.612 1.00 96.31 135 GLU A N 1
ATOM 1014 C CA . GLU A 1 135 ? -10.366 -4.982 -6.475 1.00 96.31 135 GLU A CA 1
ATOM 1015 C C . GLU A 1 135 ? -11.062 -4.981 -5.106 1.00 96.31 135 GLU A C 1
ATOM 1017 O O . GLU A 1 135 ? -10.385 -4.926 -4.076 1.00 96.31 135 GLU A O 1
ATOM 1022 N N . PRO A 1 136 ? -12.406 -4.997 -5.039 1.00 96.56 136 PRO A N 1
ATOM 1023 C CA . PRO A 1 136 ? -13.105 -5.056 -3.760 1.00 96.56 136 PRO A CA 1
ATOM 1024 C C . PRO A 1 136 ? -12.899 -6.427 -3.100 1.00 96.56 136 PRO A C 1
ATOM 1026 O O . PRO A 1 136 ? -13.145 -7.465 -3.708 1.00 96.56 136 PRO A O 1
ATOM 1029 N N . VAL A 1 137 ? -12.477 -6.427 -1.835 1.00 95.38 137 VAL A N 1
ATOM 1030 C CA . VAL A 1 137 ? -12.221 -7.638 -1.030 1.00 95.38 137 VAL A CA 1
ATOM 1031 C C . VAL A 1 137 ? -13.324 -7.860 0.002 1.00 95.38 137 VAL A C 1
ATOM 1033 O O . VAL A 1 137 ? -13.731 -8.991 0.262 1.00 95.38 137 VAL A O 1
ATOM 1036 N N . ALA A 1 138 ? -13.802 -6.778 0.619 1.00 94.38 138 ALA A N 1
ATOM 1037 C CA . ALA A 1 138 ? -14.862 -6.827 1.616 1.00 94.38 138 ALA A CA 1
ATOM 1038 C C . ALA A 1 138 ? -15.641 -5.512 1.660 1.00 94.38 138 ALA A C 1
ATOM 1040 O O . ALA A 1 138 ? -15.053 -4.432 1.679 1.00 94.38 138 ALA A O 1
ATOM 1041 N N . ASP A 1 139 ? -16.962 -5.611 1.765 1.00 94.12 139 ASP A N 1
ATOM 1042 C CA . ASP A 1 139 ? -17.858 -4.458 1.785 1.00 94.12 139 ASP A CA 1
ATOM 1043 C C . ASP A 1 139 ? -18.378 -4.142 3.185 1.00 94.12 139 ASP A C 1
ATOM 1045 O O . ASP A 1 139 ? -18.313 -4.950 4.117 1.00 94.12 139 ASP A O 1
ATOM 1049 N N . ASN A 1 140 ? -18.994 -2.963 3.300 1.00 93.62 140 ASN A N 1
ATOM 1050 C CA . ASN A 1 140 ? -19.716 -2.532 4.488 1.00 93.62 140 ASN A CA 1
ATOM 1051 C C . ASN A 1 140 ? -18.829 -2.598 5.740 1.00 93.62 140 ASN A C 1
ATOM 1053 O O . ASN A 1 140 ? -19.204 -3.161 6.769 1.00 93.62 140 ASN A O 1
ATOM 1057 N N . LEU A 1 141 ? -17.629 -2.033 5.641 1.00 93.19 141 LEU A N 1
ATOM 1058 C CA . LEU A 1 141 ? -16.729 -1.850 6.769 1.00 93.19 141 LEU A CA 1
ATOM 1059 C C . LEU A 1 141 ? -16.968 -0.485 7.408 1.00 93.19 141 LEU A C 1
ATOM 1061 O O . LEU A 1 141 ? -17.168 0.525 6.740 1.00 93.19 141 LEU A O 1
ATOM 1065 N N . ARG A 1 142 ? -16.962 -0.462 8.735 1.00 91.94 142 ARG A N 1
ATOM 1066 C CA . ARG A 1 142 ? -16.961 0.753 9.541 1.00 91.94 142 ARG A CA 1
ATOM 1067 C C . ARG A 1 142 ? -15.538 1.220 9.795 1.00 91.94 142 ARG A C 1
ATOM 1069 O O . ARG A 1 142 ? -15.266 2.400 9.623 1.00 91.94 142 ARG A O 1
ATOM 1076 N N . THR A 1 143 ? -14.673 0.302 10.222 1.00 90.50 143 THR A N 1
ATOM 1077 C CA . THR A 1 143 ? -13.259 0.588 10.469 1.00 90.50 143 THR A CA 1
ATOM 1078 C C . THR A 1 143 ? -12.360 -0.586 10.098 1.00 90.50 143 THR A C 1
ATOM 1080 O O . THR A 1 143 ? -12.797 -1.742 10.121 1.00 90.50 143 THR A O 1
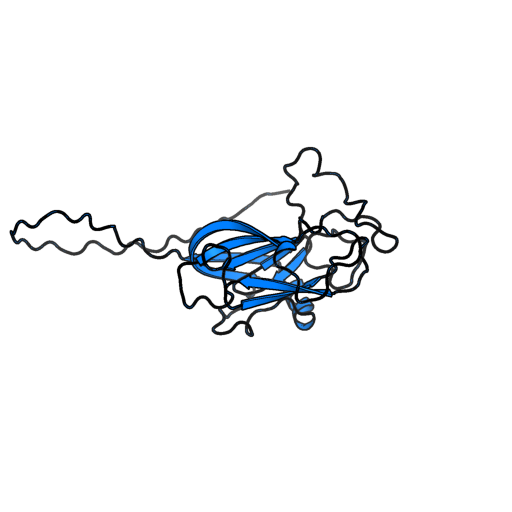ATOM 1083 N N . MET A 1 144 ? -11.099 -0.282 9.803 1.00 91.69 144 MET A N 1
ATOM 1084 C CA . MET A 1 144 ? -9.997 -1.230 9.653 1.00 91.69 144 MET A CA 1
ATOM 1085 C C . MET A 1 144 ? -8.731 -0.640 10.275 1.00 91.69 144 MET A C 1
ATOM 1087 O O . MET A 1 144 ? -8.411 0.518 10.015 1.00 91.69 144 MET A O 1
ATOM 1091 N N . THR A 1 145 ? -8.014 -1.444 11.054 1.00 89.25 145 THR A N 1
ATOM 1092 C CA . THR A 1 145 ? -6.743 -1.057 11.667 1.00 89.25 145 THR A CA 1
ATOM 1093 C C . THR A 1 145 ? -5.715 -2.173 11.530 1.00 89.25 145 THR A C 1
ATOM 1095 O O . THR A 1 145 ? -6.006 -3.323 11.873 1.00 89.25 145 THR A O 1
ATOM 1098 N N . PHE A 1 146 ? -4.518 -1.833 11.073 1.00 89.69 146 PHE A N 1
ATOM 1099 C CA . PHE A 1 146 ? -3.322 -2.662 11.123 1.00 89.69 146 PHE A CA 1
ATOM 1100 C C . PHE A 1 146 ? -2.545 -2.353 12.399 1.00 89.69 146 PHE A C 1
ATOM 1102 O O . PHE A 1 146 ? -2.423 -1.201 12.793 1.00 89.69 146 PHE A O 1
ATOM 1109 N N . LEU A 1 147 ? -2.026 -3.384 13.057 1.00 89.00 147 LEU A N 1
ATOM 1110 C CA . LEU A 1 147 ? -1.185 -3.286 14.245 1.00 89.00 147 LEU A CA 1
ATOM 1111 C C . LEU A 1 147 ? 0.134 -3.996 13.962 1.00 89.00 147 LEU A C 1
ATOM 1113 O O . LEU A 1 147 ? 0.141 -5.194 13.655 1.00 89.00 147 LEU A O 1
ATOM 1117 N N . TYR A 1 148 ? 1.235 -3.271 14.094 1.00 88.19 148 TYR A N 1
ATOM 1118 C CA . TYR A 1 148 ? 2.574 -3.744 13.773 1.00 88.19 148 TYR A CA 1
ATOM 1119 C C . TYR A 1 148 ? 3.350 -4.027 15.049 1.00 88.19 148 TYR A C 1
ATOM 1121 O O . TYR A 1 148 ? 3.451 -3.171 15.921 1.00 88.19 148 TYR A O 1
ATOM 1129 N N . TYR A 1 149 ? 3.926 -5.216 15.161 1.00 89.25 149 TYR A N 1
ATOM 1130 C CA . TYR A 1 149 ? 4.698 -5.618 16.330 1.00 89.25 149 TYR A CA 1
ATOM 1131 C C . TYR A 1 149 ? 6.130 -5.942 15.946 1.00 89.25 149 TYR A C 1
ATOM 1133 O O . TYR A 1 149 ? 6.346 -6.561 14.903 1.00 89.25 149 TYR A O 1
ATOM 1141 N N . ASP A 1 150 ? 7.082 -5.566 16.797 1.00 89.62 150 ASP A N 1
ATOM 1142 C CA . ASP A 1 150 ? 8.472 -5.996 16.662 1.00 89.62 150 ASP A CA 1
ATOM 1143 C C . ASP A 1 150 ? 8.721 -7.415 17.191 1.00 89.62 150 ASP A C 1
ATOM 1145 O O . ASP A 1 150 ? 7.802 -8.103 17.645 1.00 89.62 150 ASP A O 1
ATOM 1149 N N . ASP A 1 151 ? 9.975 -7.861 17.102 1.00 88.69 151 ASP A N 1
ATOM 1150 C CA . ASP A 1 151 ? 10.419 -9.195 17.528 1.00 88.69 151 ASP A CA 1
ATOM 1151 C C . ASP A 1 151 ? 10.164 -9.459 19.021 1.00 88.69 151 ASP A C 1
ATOM 1153 O O . ASP A 1 151 ? 9.800 -10.561 19.424 1.00 88.69 151 ASP A O 1
ATOM 1157 N N . GLY A 1 152 ? 10.266 -8.411 19.844 1.00 93.19 152 GLY A N 1
ATOM 1158 C CA . GLY A 1 152 ? 9.948 -8.467 21.270 1.00 93.19 152 GLY A CA 1
ATOM 1159 C C . GLY A 1 152 ? 8.446 -8.459 21.565 1.00 93.19 152 GLY A C 1
ATOM 1160 O O . GLY A 1 152 ? 8.050 -8.539 22.727 1.00 93.19 152 GLY A O 1
ATOM 1161 N N . GLY A 1 153 ? 7.599 -8.348 20.538 1.00 90.12 153 GLY A N 1
ATOM 1162 C CA . GLY A 1 153 ? 6.152 -8.235 20.672 1.00 90.12 153 GLY A CA 1
ATOM 1163 C C . GLY A 1 153 ? 5.668 -6.835 21.051 1.00 90.12 153 GLY A C 1
ATOM 1164 O O . GLY A 1 153 ? 4.496 -6.694 21.410 1.00 90.12 153 GLY A O 1
ATOM 1165 N N . ASN A 1 154 ? 6.517 -5.806 20.965 1.00 90.75 154 ASN A N 1
ATOM 1166 C CA . ASN A 1 154 ? 6.124 -4.428 21.255 1.00 90.75 154 ASN A CA 1
ATOM 1167 C C . ASN A 1 154 ? 5.355 -3.834 20.078 1.00 90.75 154 ASN A C 1
ATOM 1169 O O . ASN A 1 154 ? 5.731 -4.032 18.925 1.00 90.75 154 ASN A O 1
ATOM 1173 N N . LEU A 1 155 ? 4.291 -3.087 20.374 1.00 88.25 155 LEU A N 1
ATOM 1174 C CA . LEU A 1 155 ? 3.487 -2.399 19.366 1.00 88.25 155 LEU A CA 1
ATOM 1175 C C . LEU A 1 155 ? 4.244 -1.175 18.826 1.00 88.25 155 LEU A C 1
ATOM 1177 O O . LEU A 1 155 ? 4.715 -0.345 19.601 1.00 88.25 155 LEU A O 1
ATOM 1181 N N . LEU A 1 156 ? 4.346 -1.076 17.502 1.00 85.31 156 LEU A N 1
ATOM 1182 C CA . LEU A 1 156 ? 5.060 -0.018 16.784 1.00 85.31 156 LEU A CA 1
ATOM 1183 C C . LEU A 1 156 ? 4.151 1.160 16.411 1.00 85.31 156 LEU A C 1
ATOM 1185 O O . LEU A 1 156 ? 4.642 2.278 16.303 1.00 85.31 156 LEU A O 1
ATOM 1189 N N . ASN A 1 157 ? 2.843 0.926 16.269 1.00 82.69 157 ASN A N 1
ATOM 1190 C CA . ASN A 1 157 ? 1.815 1.947 16.058 1.00 82.69 157 ASN A CA 1
ATOM 1191 C C . ASN A 1 157 ? 0.728 1.880 17.146 1.00 82.69 157 ASN A C 1
ATOM 1193 O O . ASN A 1 157 ? -0.293 1.208 16.994 1.00 82.69 157 ASN A O 1
ATOM 1197 N N . PRO A 1 158 ? 0.944 2.514 18.306 1.00 68.25 158 PRO A N 1
ATOM 1198 C CA . PRO A 1 158 ? -0.014 2.446 19.405 1.00 68.25 158 PRO A CA 1
ATOM 1199 C C . PRO A 1 158 ? -1.304 3.239 19.171 1.00 68.25 158 PRO A C 1
ATOM 1201 O O . PRO A 1 158 ? -2.284 3.008 19.882 1.00 68.25 158 PRO A O 1
ATOM 1204 N N . ASN A 1 159 ? -1.316 4.154 18.205 1.00 67.44 159 ASN A N 1
ATOM 1205 C CA . ASN A 1 159 ? -2.457 5.012 17.934 1.00 67.44 159 ASN A CA 1
ATOM 1206 C C . ASN A 1 159 ? -3.296 4.465 16.773 1.00 67.44 159 ASN A C 1
ATOM 1208 O O . ASN A 1 159 ? -2.910 3.539 16.071 1.00 67.44 159 ASN A O 1
ATOM 1212 N N . THR A 1 160 ? -4.510 4.984 16.631 1.00 55.12 160 THR A N 1
ATOM 1213 C CA . THR A 1 160 ? -5.296 4.857 15.402 1.00 55.12 160 THR A CA 1
ATOM 1214 C C . THR A 1 160 ? -5.616 6.285 14.985 1.00 55.12 160 THR A C 1
ATOM 1216 O O . THR A 1 160 ? -6.067 7.053 15.845 1.00 55.12 160 THR A O 1
ATOM 1219 N N . PRO A 1 161 ? -5.396 6.692 13.730 1.00 58.47 161 PRO A N 1
ATOM 1220 C CA . PRO A 1 161 ? -5.168 8.091 13.451 1.00 58.47 161 PRO A CA 1
ATOM 1221 C C . PRO A 1 161 ? -6.476 8.876 13.506 1.00 58.47 161 PRO A C 1
ATOM 1223 O O . PRO A 1 161 ? -7.461 8.540 12.845 1.00 58.47 161 PRO A O 1
ATOM 1226 N N . ALA A 1 162 ? -6.473 9.981 14.251 1.00 58.31 162 ALA A N 1
ATOM 1227 C CA . ALA A 1 162 ? -7.446 11.056 14.054 1.00 58.31 162 ALA A CA 1
ATOM 1228 C C . ALA A 1 162 ? -7.106 11.911 12.809 1.00 58.31 162 ALA A C 1
ATOM 1230 O O . ALA A 1 162 ? -7.932 12.714 12.375 1.00 58.31 162 ALA A O 1
ATOM 1231 N N . ASN A 1 163 ? -5.898 11.751 12.244 1.00 63.25 163 ASN A N 1
ATOM 1232 C CA . ASN A 1 163 ? -5.409 12.380 11.015 1.00 63.25 163 ASN A CA 1
ATOM 1233 C C . ASN A 1 163 ? -4.399 11.458 10.295 1.00 63.25 163 ASN A C 1
ATOM 1235 O O . ASN A 1 163 ? -3.725 10.680 10.945 1.00 63.25 163 ASN A O 1
ATOM 1239 N N . ALA A 1 164 ? -4.226 11.564 8.977 1.00 58.06 164 ALA A N 1
ATOM 1240 C CA . ALA A 1 164 ? -3.302 10.706 8.208 1.00 58.06 164 ALA A CA 1
ATOM 1241 C C . ALA A 1 164 ? -1.789 10.940 8.486 1.00 58.06 164 ALA A C 1
ATOM 1243 O O . ALA A 1 164 ? -0.940 10.457 7.743 1.00 58.06 164 ALA A O 1
ATOM 1244 N N . ALA A 1 165 ? -1.437 11.737 9.504 1.00 57.97 165 ALA A N 1
ATOM 1245 C CA . ALA A 1 165 ? -0.056 12.086 9.852 1.00 57.97 165 ALA A CA 1
ATOM 1246 C C . ALA A 1 165 ? 0.511 11.268 11.031 1.00 57.97 165 ALA A C 1
ATOM 1248 O O . ALA A 1 165 ? 1.708 11.354 11.290 1.00 57.97 165 ALA A O 1
ATOM 1249 N N . ASP A 1 166 ? -0.332 10.512 11.744 1.00 56.59 166 ASP A N 1
ATOM 1250 C CA . ASP A 1 166 ? 0.037 9.636 12.878 1.00 56.59 166 ASP A CA 1
ATOM 1251 C C . ASP A 1 166 ? 0.381 8.199 12.429 1.00 56.59 166 ASP A C 1
ATOM 1253 O O . ASP A 1 166 ? 0.830 7.373 13.217 1.00 56.59 166 ASP A O 1
ATOM 1257 N N . ASP A 1 167 ? 0.203 7.901 11.141 1.00 65.38 167 ASP A N 1
ATOM 1258 C CA . ASP A 1 167 ? 0.587 6.621 10.557 1.00 65.38 167 ASP A CA 1
ATOM 1259 C C . ASP A 1 167 ? 2.114 6.425 10.603 1.00 65.38 167 ASP A C 1
ATOM 1261 O O . ASP A 1 167 ? 2.869 7.371 10.357 1.00 65.38 167 ASP A O 1
ATOM 1265 N N . ILE A 1 168 ? 2.585 5.178 10.801 1.00 64.81 168 ILE A N 1
ATOM 1266 C CA . ILE A 1 168 ? 4.012 4.833 10.597 1.00 64.81 168 ILE A CA 1
ATOM 1267 C C . ILE A 1 168 ? 4.467 5.339 9.216 1.00 64.81 168 ILE A C 1
ATOM 1269 O O . ILE A 1 168 ? 5.573 5.844 9.086 1.00 64.81 168 ILE A O 1
ATOM 1273 N N . GLY A 1 169 ? 3.586 5.314 8.216 1.00 62.19 169 GLY A N 1
ATOM 1274 C CA . GLY A 1 169 ? 3.742 5.963 6.924 1.00 62.19 169 GLY A CA 1
ATOM 1275 C C . GLY A 1 169 ? 4.623 5.194 5.934 1.00 62.19 169 GLY A C 1
ATOM 1276 O O . GLY A 1 169 ? 5.382 4.286 6.272 1.00 62.19 169 GLY A O 1
ATOM 1277 N N . GLY A 1 170 ? 4.532 5.589 4.660 1.00 58.38 170 GLY A N 1
ATOM 1278 C CA . GLY A 1 170 ? 5.335 5.059 3.548 1.00 58.38 170 GLY A CA 1
ATOM 1279 C C . GLY A 1 170 ? 6.519 5.944 3.140 1.00 58.38 170 GLY A C 1
ATOM 1280 O O . GLY A 1 170 ? 7.019 5.805 2.026 1.00 58.38 170 GLY A O 1
ATOM 1281 N N . SER A 1 171 ? 6.935 6.892 3.989 1.00 58.44 171 SER A N 1
ATOM 1282 C CA . SER A 1 171 ? 8.052 7.811 3.708 1.00 58.44 171 SER A CA 1
ATOM 1283 C C . SER A 1 171 ? 9.397 7.279 4.229 1.00 58.44 171 SER A C 1
ATOM 1285 O O . SER A 1 171 ? 9.431 6.469 5.154 1.00 58.44 171 SER A O 1
ATOM 1287 N N . ASP A 1 172 ? 10.517 7.762 3.677 1.00 53.75 172 ASP A N 1
ATOM 1288 C CA . ASP A 1 172 ? 11.876 7.297 4.022 1.00 53.75 172 ASP A CA 1
ATOM 1289 C C . ASP A 1 172 ? 12.217 7.394 5.517 1.00 53.75 172 ASP A C 1
ATOM 1291 O O . ASP A 1 172 ? 12.949 6.554 6.038 1.00 53.75 172 ASP A O 1
ATOM 1295 N N . ALA A 1 173 ? 11.671 8.386 6.229 1.00 49.56 173 ALA A N 1
ATOM 1296 C CA . ALA A 1 173 ? 11.903 8.556 7.666 1.00 49.56 173 ALA A CA 1
ATOM 1297 C C . ALA A 1 173 ? 11.327 7.398 8.503 1.00 49.56 173 ALA A C 1
ATOM 1299 O O . ALA A 1 173 ? 11.769 7.164 9.625 1.00 49.56 173 ALA A O 1
ATOM 1300 N N . ALA A 1 174 ? 10.370 6.653 7.947 1.00 65.50 174 ALA A N 1
ATOM 1301 C CA . ALA A 1 174 ? 9.712 5.529 8.595 1.00 65.50 174 ALA A CA 1
ATOM 1302 C C . ALA A 1 174 ? 10.316 4.167 8.241 1.00 65.50 174 ALA A C 1
ATOM 1304 O O . ALA A 1 174 ? 9.929 3.149 8.816 1.00 65.50 174 ALA A O 1
ATOM 1305 N N . THR A 1 175 ? 11.256 4.112 7.296 1.00 67.69 175 THR A N 1
ATOM 1306 C CA . THR A 1 175 ? 11.843 2.858 6.810 1.00 67.69 175 THR A CA 1
ATOM 1307 C C . THR A 1 175 ? 12.532 2.067 7.927 1.00 67.69 175 THR A C 1
ATOM 1309 O O . THR A 1 175 ? 12.386 0.850 7.990 1.00 67.69 175 THR A O 1
ATOM 1312 N N . THR A 1 176 ? 13.180 2.746 8.876 1.00 73.00 176 THR A N 1
ATOM 1313 C CA . THR A 1 176 ? 13.783 2.119 10.067 1.00 73.00 176 THR A CA 1
ATOM 1314 C C . THR A 1 176 ? 12.744 1.529 11.027 1.00 73.00 176 THR A C 1
ATOM 1316 O O . THR A 1 176 ? 12.991 0.495 11.643 1.00 73.00 176 THR A O 1
ATOM 1319 N N . THR A 1 177 ? 11.560 2.136 11.151 1.00 75.94 177 THR A N 1
ATOM 1320 C CA . THR A 1 177 ? 10.456 1.572 11.947 1.00 75.94 177 THR A CA 1
ATOM 1321 C C . THR A 1 177 ? 9.800 0.398 11.216 1.00 75.94 177 THR A C 1
ATOM 1323 O O . THR A 1 177 ? 9.528 -0.624 11.844 1.00 75.94 177 THR 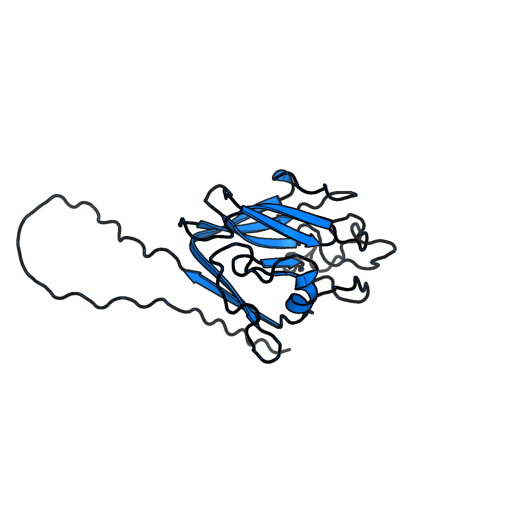A O 1
ATOM 1326 N N . ARG A 1 178 ? 9.605 0.490 9.892 1.00 79.75 178 ARG A N 1
ATOM 1327 C CA . ARG A 1 178 ? 9.082 -0.615 9.066 1.00 79.75 178 ARG A CA 1
ATOM 1328 C C . ARG A 1 178 ? 9.987 -1.841 9.103 1.00 79.75 178 ARG A C 1
ATOM 1330 O O . ARG A 1 178 ? 9.484 -2.950 9.235 1.00 79.75 178 ARG A O 1
ATOM 1337 N N . ASP A 1 179 ? 11.304 -1.647 9.083 1.00 78.44 179 ASP A N 1
ATOM 1338 C CA . ASP A 1 179 ? 12.300 -2.715 9.225 1.00 78.44 179 ASP A CA 1
ATOM 1339 C C . ASP A 1 179 ? 12.150 -3.529 10.516 1.00 78.44 179 ASP A C 1
ATOM 1341 O O . ASP A 1 179 ? 12.445 -4.722 10.537 1.00 78.44 179 ASP A O 1
ATOM 1345 N N . ARG A 1 180 ? 11.580 -2.949 11.575 1.00 83.06 180 ARG A N 1
ATOM 1346 C CA . ARG A 1 180 ? 11.343 -3.654 12.842 1.00 83.06 180 ARG A CA 1
ATOM 1347 C C . ARG A 1 180 ? 10.098 -4.537 12.851 1.00 83.06 180 ARG A C 1
ATOM 1349 O O . ARG A 1 180 ? 9.941 -5.302 13.797 1.00 83.06 180 ARG A O 1
ATOM 1356 N N . VAL A 1 181 ? 9.214 -4.450 11.859 1.00 85.19 181 VAL A N 1
ATOM 1357 C CA . VAL A 1 181 ? 7.957 -5.216 11.834 1.00 85.19 181 VAL A CA 1
ATOM 1358 C C . VAL A 1 181 ? 8.244 -6.724 11.768 1.00 85.19 181 VAL A C 1
ATOM 1360 O O . VAL A 1 181 ? 8.992 -7.214 10.932 1.00 85.19 181 VAL A O 1
ATOM 1363 N N . ARG A 1 182 ? 7.666 -7.505 12.675 1.00 87.56 182 ARG A N 1
ATOM 1364 C CA . ARG A 1 182 ? 7.776 -8.978 12.700 1.00 87.56 182 ARG A CA 1
ATOM 1365 C C . ARG A 1 182 ? 6.426 -9.669 12.722 1.00 87.56 182 ARG A C 1
ATOM 1367 O O . ARG A 1 182 ? 6.316 -10.836 12.361 1.00 87.56 182 ARG A O 1
ATOM 1374 N N . ARG A 1 183 ? 5.379 -8.951 13.124 1.00 89.50 183 ARG A N 1
ATOM 1375 C CA . ARG A 1 183 ? 4.008 -9.449 13.098 1.00 89.50 183 ARG A CA 1
ATOM 1376 C C . ARG A 1 183 ? 3.044 -8.321 12.779 1.00 89.50 183 ARG A C 1
ATOM 1378 O O . ARG A 1 183 ? 3.127 -7.247 13.367 1.00 89.50 183 ARG A O 1
ATOM 1385 N N . ILE A 1 184 ? 2.095 -8.614 11.901 1.00 90.44 184 ILE A N 1
ATOM 1386 C CA . ILE A 1 184 ? 0.994 -7.725 11.540 1.00 90.44 184 ILE A CA 1
ATOM 1387 C C . ILE A 1 184 ? -0.294 -8.367 12.050 1.00 90.44 184 ILE A C 1
ATOM 1389 O O . ILE A 1 184 ? -0.526 -9.560 11.852 1.00 90.44 184 ILE A O 1
ATOM 1393 N N . ALA A 1 185 ? -1.124 -7.598 12.744 1.00 91.19 185 ALA A N 1
ATOM 1394 C CA . ALA A 1 185 ? -2.486 -7.990 13.081 1.00 91.19 185 ALA A CA 1
ATOM 1395 C C . ALA A 1 185 ? -3.468 -7.007 12.448 1.00 91.19 185 ALA A C 1
ATOM 1397 O O . ALA A 1 185 ? -3.195 -5.814 12.394 1.00 91.19 185 ALA A O 1
ATOM 1398 N N . VAL A 1 186 ? -4.618 -7.505 11.999 1.00 91.56 186 VAL A N 1
ATOM 1399 C CA . VAL A 1 186 ? -5.653 -6.686 11.362 1.00 91.56 186 VAL A CA 1
ATOM 1400 C C . VAL A 1 186 ? -6.926 -6.774 12.184 1.00 91.56 186 VAL A C 1
ATOM 1402 O O . VAL A 1 186 ? -7.355 -7.862 12.569 1.00 91.56 186 VAL A O 1
ATOM 1405 N N . THR A 1 187 ? -7.533 -5.627 12.463 1.00 89.81 187 THR A N 1
ATOM 1406 C CA . THR A 1 187 ? -8.834 -5.534 13.123 1.00 89.81 187 THR A CA 1
ATOM 1407 C C . THR A 1 187 ? -9.805 -4.815 12.207 1.00 89.81 187 THR A C 1
ATOM 1409 O O . THR A 1 187 ? -9.551 -3.687 11.805 1.00 89.81 187 THR A O 1
ATOM 1412 N N . THR A 1 188 ? -10.943 -5.439 11.913 1.00 88.44 188 THR A N 1
ATOM 1413 C CA . THR A 1 188 ? -12.023 -4.840 11.120 1.00 88.44 188 THR A CA 1
ATOM 1414 C C . THR A 1 188 ? -13.322 -4.806 11.915 1.00 88.44 188 THR A C 1
ATOM 1416 O O . THR A 1 188 ? -13.637 -5.736 12.660 1.00 88.44 188 THR A O 1
ATOM 1419 N N . CYS A 1 189 ? -14.120 -3.761 11.724 1.00 86.19 189 CYS A N 1
ATOM 1420 C CA . CYS A 1 189 ? -15.468 -3.650 12.273 1.00 86.19 189 CYS A CA 1
ATOM 1421 C C . CYS A 1 189 ? -16.458 -3.447 11.132 1.00 86.19 189 CYS A C 1
ATOM 1423 O O . CYS A 1 189 ? -16.300 -2.508 10.363 1.00 86.19 189 CYS A O 1
ATOM 1425 N N . CYS A 1 190 ? -17.507 -4.265 11.051 1.00 80.81 190 CYS A N 1
ATOM 1426 C CA . CYS A 1 190 ? -18.666 -3.994 10.195 1.00 80.81 190 CYS A CA 1
ATOM 1427 C C . CYS A 1 190 ? -19.723 -3.193 10.981 1.00 80.81 190 CYS A C 1
ATOM 1429 O O . CYS A 1 190 ? -19.851 -3.386 12.199 1.00 80.81 190 CYS A O 1
ATOM 1431 N N . PRO A 1 191 ? -20.537 -2.339 10.333 1.00 70.69 191 PRO A N 1
ATOM 1432 C CA . PRO A 1 191 ? -21.742 -1.798 10.937 1.00 70.69 191 PRO A CA 1
ATOM 1433 C C . PRO A 1 191 ? -22.637 -2.941 11.409 1.00 70.69 191 PRO A C 1
ATOM 1435 O O . PRO A 1 191 ? -22.805 -3.954 10.726 1.00 70.69 191 PRO A O 1
ATOM 1438 N N . THR A 1 192 ? -23.240 -2.784 12.585 1.00 56.25 192 THR A N 1
ATOM 1439 C CA . THR A 1 192 ? -24.286 -3.706 13.028 1.00 56.25 192 THR A CA 1
ATOM 1440 C C . THR A 1 192 ? -25.408 -3.612 12.003 1.00 56.25 192 THR A C 1
ATOM 1442 O O . THR A 1 192 ? -25.948 -2.522 11.824 1.00 56.25 192 THR A O 1
ATOM 1445 N N . SER A 1 193 ? -25.748 -4.707 11.311 1.00 52.88 193 SER A N 1
ATOM 1446 C CA . SER A 1 193 ? -26.881 -4.682 10.386 1.00 52.88 193 SER A CA 1
ATOM 1447 C C . SER A 1 193 ? -28.090 -4.198 11.180 1.00 52.88 193 SER A C 1
ATOM 1449 O O . SER A 1 193 ? -28.532 -4.880 12.114 1.00 52.88 193 SER A O 1
ATOM 1451 N N . THR A 1 194 ? -28.619 -3.020 10.863 1.00 43.12 194 THR A N 1
ATOM 1452 C CA . THR A 1 194 ? -29.957 -2.663 11.306 1.00 43.12 194 THR A CA 1
ATOM 1453 C C . THR A 1 194 ? -30.850 -3.721 10.692 1.00 43.12 194 THR A C 1
ATOM 1455 O O . THR A 1 194 ? -31.030 -3.780 9.479 1.00 43.12 194 THR A O 1
ATOM 1458 N N . ARG A 1 195 ? -31.303 -4.655 11.537 1.00 36.75 195 ARG A N 1
ATOM 1459 C CA . ARG A 1 195 ? -32.261 -5.694 11.178 1.00 36.75 195 ARG A CA 1
ATOM 1460 C C . ARG A 1 195 ? -33.339 -4.994 10.372 1.00 36.75 195 ARG A C 1
ATOM 1462 O O . ARG A 1 195 ? -34.039 -4.152 10.927 1.00 36.75 195 ARG A O 1
ATOM 1469 N N . ARG A 1 196 ? -33.399 -5.296 9.075 1.00 37.62 196 ARG A N 1
ATOM 1470 C CA . ARG A 1 196 ? -34.386 -4.758 8.149 1.00 37.62 196 ARG A CA 1
ATOM 1471 C C . ARG A 1 196 ? -35.739 -5.072 8.774 1.00 37.62 196 ARG A C 1
ATOM 1473 O O . ARG A 1 196 ? -36.171 -6.224 8.773 1.00 37.62 196 ARG A O 1
ATOM 1480 N N . THR A 1 197 ? -36.341 -4.093 9.440 1.00 37.06 197 THR A N 1
ATOM 1481 C CA . THR A 1 197 ? -37.705 -4.201 9.930 1.00 37.06 197 THR A CA 1
ATOM 1482 C C . THR A 1 197 ? -38.540 -4.278 8.675 1.00 37.06 197 THR A C 1
ATOM 1484 O O . THR A 1 197 ? -38.787 -3.268 8.029 1.00 37.06 197 THR A O 1
ATOM 1487 N N . SER A 1 198 ? -38.893 -5.501 8.278 1.00 38.03 198 SER A N 1
ATOM 1488 C CA . SER A 1 198 ? -40.004 -5.726 7.373 1.00 38.03 198 SER A CA 1
ATOM 1489 C C . SER A 1 198 ? -41.180 -4.952 7.956 1.00 38.03 198 SER A C 1
ATOM 1491 O O . SER A 1 198 ? -41.640 -5.277 9.056 1.00 38.03 198 SER A O 1
ATOM 1493 N N . GLU A 1 199 ? -41.607 -3.899 7.270 1.00 36.94 199 GLU A N 1
ATOM 1494 C CA . GLU A 1 199 ? -42.864 -3.231 7.558 1.00 36.94 199 GLU A CA 1
ATOM 1495 C C . GLU A 1 199 ? -43.964 -4.288 7.471 1.00 36.94 199 GLU A C 1
ATOM 1497 O O . GLU A 1 199 ? -44.335 -4.761 6.400 1.00 36.94 199 GLU A O 1
ATOM 1502 N N . ARG A 1 200 ? -44.433 -4.733 8.635 1.00 35.00 200 ARG A N 1
ATOM 1503 C CA . ARG A 1 200 ? -45.668 -5.493 8.763 1.00 35.00 200 ARG A CA 1
ATOM 1504 C C . ARG A 1 200 ? -46.746 -4.469 9.119 1.00 35.00 200 ARG A C 1
ATOM 1506 O O . ARG A 1 200 ? -46.540 -3.727 10.084 1.00 35.00 200 ARG A O 1
ATOM 1513 N N . PRO A 1 201 ? -47.856 -4.388 8.365 1.00 35.72 201 PRO A N 1
ATOM 1514 C CA . PRO A 1 201 ? -48.868 -3.371 8.598 1.00 35.72 201 PRO A CA 1
ATOM 1515 C C . PRO A 1 201 ? -49.492 -3.557 9.984 1.00 35.72 201 PRO A C 1
ATOM 1517 O O . PRO A 1 201 ? -49.577 -4.666 10.519 1.00 35.72 201 PRO A O 1
ATOM 1520 N N . ALA A 1 202 ? -49.855 -2.427 10.583 1.00 41.22 202 ALA A N 1
ATOM 1521 C CA . ALA A 1 202 ? -50.230 -2.299 11.979 1.00 41.22 202 ALA A CA 1
ATOM 1522 C C . ALA A 1 202 ? -51.386 -3.225 12.397 1.00 41.22 202 ALA A C 1
ATOM 1524 O O . ALA A 1 202 ? -52.463 -3.209 11.808 1.00 41.22 202 ALA A O 1
ATOM 1525 N N . SER A 1 203 ? -51.206 -3.927 13.518 1.00 32.59 203 SER A N 1
ATOM 1526 C CA . SER A 1 203 ? -52.317 -4.356 14.370 1.00 32.59 203 SER A CA 1
ATOM 1527 C C . SER A 1 203 ? -51.900 -4.262 15.841 1.00 32.59 203 SER A C 1
ATOM 1529 O O . SER A 1 203 ? -50.993 -4.967 16.287 1.00 32.59 203 SER A O 1
ATOM 1531 N N . ARG A 1 204 ? -52.557 -3.363 16.581 1.00 40.72 204 ARG A N 1
ATOM 1532 C CA . ARG A 1 204 ? -52.456 -3.173 18.039 1.00 40.72 204 ARG A CA 1
ATOM 1533 C C . ARG A 1 204 ? -52.707 -4.483 18.793 1.00 40.72 204 ARG A C 1
ATOM 1535 O O . ARG A 1 204 ? -53.798 -5.024 18.660 1.00 40.72 204 ARG A O 1
ATOM 1542 N N . THR A 1 205 ? -51.801 -4.884 19.689 1.00 31.83 205 THR A N 1
ATOM 154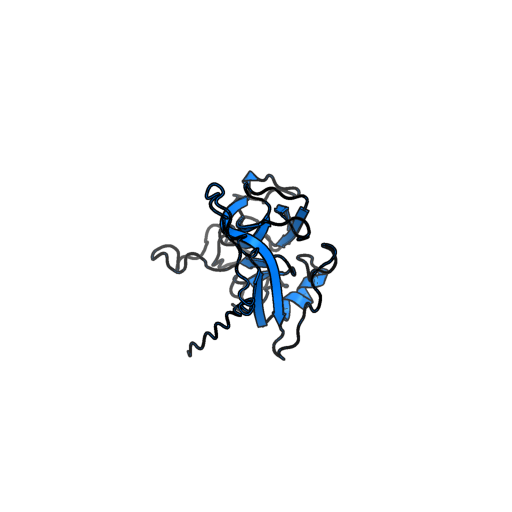3 C CA . THR A 1 205 ? -52.125 -5.264 21.085 1.00 31.83 205 THR A CA 1
ATOM 1544 C C . THR A 1 205 ? -50.848 -5.344 21.934 1.00 31.83 205 THR A C 1
ATOM 1546 O O . THR A 1 205 ? -49.800 -5.779 21.468 1.00 31.83 205 THR A O 1
ATOM 1549 N N . SER A 1 206 ? -50.934 -4.871 23.175 1.00 39.97 206 SER A N 1
ATOM 1550 C CA . SER A 1 206 ? -49.867 -4.794 24.177 1.00 39.97 206 SER A CA 1
ATOM 1551 C C . SER A 1 206 ? -49.504 -6.149 24.793 1.00 39.97 206 SER A C 1
ATOM 1553 O O . SER A 1 206 ? -50.403 -6.894 25.174 1.00 39.97 206 SER A O 1
ATOM 1555 N N . THR A 1 207 ? -48.214 -6.408 25.030 1.00 33.91 207 THR A N 1
ATOM 1556 C CA . THR A 1 207 ? -47.714 -7.093 26.245 1.00 33.91 207 THR A CA 1
ATOM 1557 C C . THR A 1 207 ? -46.190 -6.962 26.348 1.00 33.91 207 THR A C 1
ATOM 1559 O O . THR A 1 207 ? -45.450 -7.213 25.401 1.00 33.91 207 THR A O 1
ATOM 1562 N N . SER A 1 208 ? -45.721 -6.526 27.515 1.00 44.56 208 SER A N 1
ATOM 1563 C CA . SER A 1 208 ? -44.314 -6.356 27.883 1.00 44.56 208 SER A CA 1
ATOM 1564 C C . SER A 1 208 ? -43.571 -7.696 27.962 1.00 44.56 208 SER A C 1
ATOM 1566 O O . SER A 1 208 ? -44.005 -8.593 28.685 1.00 44.56 208 SER A O 1
ATOM 1568 N N . ARG A 1 209 ? -42.409 -7.812 27.305 1.00 35.34 209 ARG A N 1
ATOM 1569 C CA . ARG A 1 209 ? -41.412 -8.869 27.563 1.00 35.34 209 ARG A CA 1
ATOM 1570 C C . ARG A 1 209 ? -39.989 -8.291 27.622 1.00 35.34 209 ARG A C 1
ATOM 1572 O O . ARG A 1 209 ? -39.724 -7.296 26.946 1.00 35.34 209 ARG A O 1
ATOM 1579 N N . PRO A 1 210 ? -39.086 -8.875 28.436 1.00 37.88 210 PRO A N 1
ATOM 1580 C CA . PRO A 1 210 ? -37.793 -8.278 28.744 1.00 37.88 210 PRO A CA 1
ATOM 1581 C C . PRO A 1 210 ? -36.795 -8.394 27.586 1.00 37.88 210 PRO A C 1
ATOM 1583 O O . PRO A 1 210 ? -36.862 -9.296 26.752 1.00 37.88 210 PRO A O 1
ATOM 1586 N N . ARG A 1 211 ? -35.861 -7.438 27.558 1.00 38.25 211 ARG A N 1
ATOM 1587 C CA . ARG A 1 211 ? -34.817 -7.259 26.540 1.00 38.25 211 ARG A CA 1
ATOM 1588 C C . ARG A 1 211 ? -33.848 -8.459 26.533 1.00 38.25 211 ARG A C 1
ATOM 1590 O O . ARG A 1 211 ? -33.316 -8.773 27.596 1.00 38.25 211 ARG A O 1
ATOM 1597 N N . PRO A 1 212 ? -33.562 -9.103 25.385 1.00 39.72 212 PRO A N 1
ATOM 1598 C CA . PRO A 1 212 ? -32.514 -10.119 25.311 1.00 39.72 212 PRO A CA 1
ATOM 1599 C C . PRO A 1 212 ? -31.115 -9.468 25.355 1.00 39.72 212 PRO A C 1
ATOM 1601 O O . PRO A 1 212 ? -30.980 -8.283 25.022 1.00 39.72 212 PRO A O 1
ATOM 1604 N N . PRO A 1 213 ? -30.072 -10.208 25.779 1.00 41.47 213 PRO A N 1
ATOM 1605 C CA . PRO A 1 213 ? -28.730 -9.662 25.954 1.00 41.47 213 PRO A CA 1
ATOM 1606 C C . PRO A 1 213 ? -28.078 -9.296 24.611 1.00 41.47 213 PRO A C 1
ATOM 1608 O O . PRO A 1 213 ? -28.358 -9.895 23.573 1.00 41.47 213 PRO A O 1
ATOM 1611 N N . ARG A 1 214 ? -27.203 -8.282 24.645 1.00 37.44 214 ARG A N 1
ATOM 1612 C CA . ARG A 1 214 ? -26.416 -7.805 23.495 1.00 37.44 214 ARG A CA 1
ATOM 1613 C C . ARG A 1 214 ? -25.465 -8.906 22.993 1.00 37.44 214 ARG A C 1
ATOM 1615 O O . ARG A 1 214 ? -24.778 -9.492 23.828 1.00 37.44 214 ARG A O 1
ATOM 1622 N N . PRO A 1 215 ? -25.337 -9.144 21.675 1.00 39.72 215 PRO A N 1
ATOM 1623 C CA . PRO A 1 215 ? -24.261 -9.977 21.154 1.00 39.72 215 PRO A CA 1
ATOM 1624 C C . PRO A 1 215 ? -22.933 -9.201 21.186 1.00 39.72 215 PRO A C 1
ATOM 1626 O O . PRO A 1 215 ? -22.877 -8.023 20.832 1.00 39.72 215 PRO A O 1
ATOM 1629 N N . THR A 1 216 ? -21.873 -9.859 21.646 1.00 41.75 216 THR A N 1
ATOM 1630 C CA . THR A 1 216 ? -20.497 -9.352 21.686 1.00 41.75 216 THR A CA 1
ATOM 1631 C C . THR A 1 216 ? -19.810 -9.520 20.327 1.00 41.75 216 THR A C 1
ATOM 1633 O O . THR A 1 216 ? -20.029 -10.511 19.629 1.00 41.75 216 THR A O 1
ATOM 1636 N N . CYS A 1 217 ? -18.976 -8.544 19.943 1.00 32.81 217 CYS A N 1
ATOM 1637 C CA . CYS A 1 217 ? -18.100 -8.636 18.772 1.00 32.81 217 CYS A CA 1
ATOM 1638 C C . CYS A 1 217 ? -17.233 -9.899 18.850 1.00 32.81 217 CYS A C 1
ATOM 1640 O O . CYS A 1 217 ? -16.592 -10.161 19.869 1.00 32.81 217 CYS A O 1
ATOM 1642 N N . ARG A 1 218 ? -17.199 -10.670 17.762 1.00 40.53 218 ARG A N 1
ATOM 1643 C CA . ARG A 1 218 ? -16.373 -11.871 17.640 1.00 40.53 218 ARG A CA 1
ATOM 1644 C C . ARG A 1 218 ? -14.966 -11.451 17.219 1.00 40.53 218 ARG A C 1
ATOM 1646 O O . ARG A 1 218 ? -14.783 -10.974 16.105 1.00 40.53 218 ARG A O 1
ATOM 1653 N N . SER A 1 219 ? -13.984 -11.619 18.099 1.00 32.84 219 SER A N 1
ATOM 1654 C CA . SER A 1 219 ? -12.575 -11.546 17.718 1.00 32.84 219 SER A CA 1
ATOM 1655 C C . SER A 1 219 ? -12.210 -12.817 16.952 1.00 32.84 219 SER A C 1
ATOM 1657 O O . SER A 1 219 ? -12.436 -13.932 17.425 1.00 32.84 219 SER A O 1
ATOM 1659 N N . TRP A 1 220 ? -11.666 -12.662 15.750 1.00 30.55 220 TRP A N 1
ATOM 1660 C CA . TRP A 1 220 ? -11.005 -13.759 15.055 1.00 30.55 220 TRP A CA 1
ATOM 1661 C C . TRP A 1 220 ? -9.540 -13.773 15.490 1.00 30.55 220 TRP A C 1
ATOM 1663 O O . TRP A 1 220 ? -8.772 -12.878 15.155 1.00 30.55 220 TRP A O 1
ATOM 1673 N N . ARG A 1 221 ? -9.157 -14.777 16.284 1.00 36.59 221 ARG A N 1
ATOM 1674 C CA . ARG A 1 221 ? -7.752 -15.141 16.497 1.00 36.59 221 ARG A CA 1
ATOM 1675 C C . ARG A 1 221 ? -7.438 -16.294 15.553 1.00 36.59 221 ARG A C 1
ATOM 1677 O O . ARG A 1 221 ? -7.785 -17.433 15.846 1.00 36.59 221 ARG A O 1
ATOM 1684 N N . GLY A 1 222 ? -6.813 -15.993 14.421 1.00 30.17 222 GLY A N 1
ATOM 1685 C CA . GLY A 1 222 ? -6.123 -17.001 13.626 1.00 30.17 222 GLY A CA 1
ATOM 1686 C C . GLY A 1 222 ? -4.712 -17.179 14.178 1.00 30.17 222 GLY A C 1
ATOM 1687 O O . GLY A 1 222 ? -3.887 -16.283 14.048 1.00 30.17 222 GLY A O 1
ATOM 1688 N N . THR A 1 223 ? -4.434 -18.305 14.830 1.00 33.25 223 THR A N 1
ATOM 1689 C CA . THR A 1 223 ? -3.060 -18.778 15.054 1.00 33.25 223 THR A CA 1
ATOM 1690 C C . THR A 1 223 ? -2.705 -19.716 13.914 1.00 33.25 223 THR A C 1
ATOM 1692 O O . THR A 1 223 ? -3.153 -20.860 13.910 1.00 33.25 223 THR A O 1
ATOM 1695 N N . ALA A 1 224 ? -1.894 -19.251 12.967 1.00 31.80 224 ALA A N 1
ATOM 1696 C CA . ALA A 1 224 ? -1.181 -20.145 12.069 1.00 31.80 224 ALA A CA 1
ATOM 1697 C C . ALA A 1 224 ? 0.045 -20.681 12.823 1.00 31.80 224 ALA A C 1
ATOM 1699 O O . ALA A 1 224 ? 1.032 -19.977 13.015 1.00 31.80 224 ALA A O 1
ATOM 1700 N N . ARG A 1 225 ? -0.047 -21.917 13.322 1.00 33.50 225 ARG A N 1
ATOM 1701 C CA . ARG A 1 225 ? 1.136 -22.745 13.579 1.00 33.50 225 ARG A CA 1
ATOM 1702 C C . ARG A 1 225 ? 1.321 -23.616 12.346 1.00 33.50 225 ARG A C 1
ATOM 1704 O O . ARG A 1 225 ? 0.557 -24.555 12.155 1.00 33.50 225 ARG A O 1
ATOM 1711 N N . GLY A 1 226 ? 2.315 -23.286 11.535 1.00 29.73 226 GLY A N 1
ATOM 1712 C CA . GLY A 1 226 ? 2.877 -24.174 10.529 1.00 29.73 226 GLY A CA 1
ATOM 1713 C C . GLY A 1 226 ? 4.356 -24.321 10.841 1.00 29.73 226 GLY A C 1
ATOM 1714 O O . GLY A 1 226 ? 5.094 -23.347 10.773 1.00 29.73 226 GLY A O 1
ATOM 1715 N N . SER A 1 227 ? 4.744 -25.504 11.299 1.00 33.41 227 SER A N 1
ATOM 1716 C CA . SER A 1 227 ? 6.135 -25.935 11.399 1.00 33.41 227 SER A CA 1
ATOM 1717 C C . SER A 1 227 ? 6.638 -26.228 9.993 1.00 33.41 227 SER A C 1
ATOM 1719 O O . SER A 1 227 ? 5.944 -26.975 9.315 1.00 33.41 227 SER A O 1
ATOM 1721 N N . TRP A 1 228 ? 7.763 -25.637 9.590 1.00 35.62 228 TRP A N 1
ATOM 1722 C CA . TRP A 1 228 ? 8.968 -26.236 8.989 1.00 35.62 228 TRP A CA 1
ATOM 1723 C C . TRP A 1 228 ? 10.036 -25.142 8.936 1.00 35.62 228 TRP A C 1
ATOM 1725 O O . TRP A 1 228 ? 9.686 -24.011 8.534 1.00 35.62 228 TRP A O 1
#